Protein AF-A0A8S9Y551-F1 (afdb_monomer_lite)

Radius of gyration: 29.65 Å; chains: 1; bounding box: 72×42×103 Å

pLDDT: mean 72.85, std 28.91, range [24.73, 98.88]

Secondary structure (DSSP, 8-state):
-----EE--TT--S------------S---------EEEESSS-EE-SSEEEESSEEEEEESSEEEEEESSEEEEEEEEEEEEEESSEEEEEEEEEEEEEESSEEEEEEEEEEEEEESSEEEEEEEEEEEEEESSEEEEEESSEEEEEESSEEEEEESSEEEEEESSEEEEEESSEEEEEESSEEEEEESSEEEEEESSEEEEEEESEEEEEESSEEEEEEESSEEEE-------------------------------SS-------SSS------B--

InterPro domains:
  IPR011050 Pectin lyase fold/virulence factor [SSF51126] (48-219)
  IPR012332 Autotransporter, pectate lyase C-like domain superfamily [G3DSA:2.160.20.20] (23-272)

Foldseek 3Di:
DDKDKDFDDPDDDDDDDDDDDDDDDDDDDPPPDQTQTETEDDDEDEHANYHYEEAEEYEYEEAHEYEYEYAYEYEYEYEYEYEYYYAYEYEAEYAEEYEYYYAEEYEYYHEYEYEYEYAYEYEHAYAEYYEYYYAEYYEHEHEEEYEYYYAEYYEYEEEYYYEYEYAYAYEYYYEEEYEYYYAEEYEYYYAYEYEYYYAYEYEYAYEYEYEYEYHFKYHHHYPYDYDYDYDDPPPPDDDDDDDDDDDDDDDDDDPDDDDPDDDDDDDDDDDDDPDDIPGD

Sequence (280 aa):
MVTSLLLVPPGAAAHPPWGKYPYTNSGGVKQQVPLRGVVIGAEVLAVVGAVVAGDGAAVVAGDGAAVVAGDGAAVVAGDGAAVVVGDGAAVVAVDGAAVVEGDGAAVVAGDGAAVVAGDGAAVVAVDGAAVVDGDGAAVVAGEGAAVVAGDGAAVVAGDGAAEVAGDGAAVVAGDGAAVVAGDGAAVVVGDGAAVVAGDGAAVVVGDGAAMVAGEGAAVVALMGLHLCMGPHQLQERGDLPLQGLEPILGGGLKGSSNNPLGSTVSIESGNLLFLPFCYY

Organism: Apolygus lucorum (NCBI:txid248454)

Structure (mmCIF, N/CA/C/O backbone):
data_AF-A0A8S9Y551-F1
#
_entry.id   AF-A0A8S9Y551-F1
#
loop_
_atom_site.group_PDB
_atom_site.id
_atom_site.type_symbol
_atom_site.label_atom_id
_atom_site.label_alt_id
_atom_site.label_comp_id
_atom_site.label_asym_id
_atom_site.label_entity_id
_atom_site.label_seq_id
_atom_site.pdbx_PDB_ins_code
_atom_site.Cartn_x
_atom_site.Cartn_y
_atom_site.Cartn_z
_atom_site.occupancy
_atom_site.B_iso_or_equiv
_atom_site.auth_seq_id
_atom_site.auth_comp_id
_atom_site.auth_asym_id
_atom_site.auth_atom_id
_atom_site.pdbx_PDB_model_num
ATOM 1 N N . MET A 1 1 ? -9.495 12.407 35.804 1.00 36.78 1 MET A N 1
ATOM 2 C CA . MET A 1 1 ? -10.761 12.946 35.258 1.00 36.78 1 MET A CA 1
ATOM 3 C C . MET A 1 1 ? -11.873 11.955 35.590 1.00 36.78 1 MET A C 1
ATOM 5 O O . MET A 1 1 ? -11.558 10.802 35.839 1.00 36.78 1 MET A O 1
ATOM 9 N N . VAL A 1 2 ? -13.123 12.398 35.747 1.00 29.56 2 VAL A N 1
ATOM 10 C CA . VAL A 1 2 ? -14.223 11.548 36.247 1.00 29.56 2 VAL A CA 1
ATOM 11 C C . VAL A 1 2 ? -14.718 10.637 35.124 1.00 29.56 2 VAL A C 1
ATOM 13 O O . VAL A 1 2 ? -15.392 11.106 34.212 1.00 29.56 2 VAL A O 1
ATOM 16 N N . THR A 1 3 ? -14.400 9.345 35.197 1.00 33.50 3 THR A N 1
ATOM 17 C CA . THR A 1 3 ? -14.904 8.321 34.274 1.00 33.50 3 THR A CA 1
ATOM 18 C C . THR A 1 3 ? -16.420 8.205 34.429 1.00 33.50 3 THR A C 1
ATOM 20 O O . THR A 1 3 ? -16.915 7.773 35.471 1.00 33.50 3 THR A O 1
ATOM 23 N N . SER A 1 4 ? -17.174 8.623 33.414 1.00 37.06 4 SER A N 1
ATOM 24 C CA . SER A 1 4 ? -18.629 8.445 33.363 1.00 37.06 4 SER A CA 1
ATOM 25 C C . SER A 1 4 ? -18.948 7.355 32.347 1.00 37.06 4 SER A C 1
ATOM 27 O O . SER A 1 4 ? -18.878 7.588 31.146 1.00 37.06 4 SER A O 1
ATOM 29 N N . LEU A 1 5 ? -19.270 6.154 32.831 1.00 38.16 5 LEU A N 1
ATOM 30 C CA . LEU A 1 5 ? -19.710 5.037 31.995 1.00 38.16 5 LEU A CA 1
ATOM 31 C C . LEU A 1 5 ? -21.211 5.192 31.712 1.00 38.16 5 LEU A C 1
ATOM 33 O O . LEU A 1 5 ? -22.030 5.068 32.626 1.00 38.16 5 LEU A O 1
ATOM 37 N N . LEU A 1 6 ? -21.582 5.476 30.463 1.00 42.19 6 LEU A N 1
ATOM 38 C CA . LEU A 1 6 ? -22.983 5.604 30.055 1.00 42.19 6 LEU A CA 1
ATOM 39 C C . LEU A 1 6 ? -23.472 4.249 29.528 1.00 42.19 6 LEU A C 1
ATOM 41 O O . LEU A 1 6 ? -23.207 3.861 28.393 1.00 42.19 6 LEU A O 1
ATOM 45 N N . LEU A 1 7 ? -24.147 3.496 30.398 1.00 40.06 7 LEU A N 1
ATOM 46 C CA . LEU A 1 7 ? -24.672 2.165 30.098 1.00 40.06 7 LEU A CA 1
ATOM 47 C C . LEU A 1 7 ? -26.072 2.288 29.475 1.00 40.06 7 LEU A C 1
ATOM 49 O O . LEU A 1 7 ? -27.014 2.682 30.163 1.00 40.06 7 LEU A O 1
ATOM 53 N N . VAL A 1 8 ? -26.229 1.945 28.192 1.00 37.44 8 VAL A N 1
ATOM 54 C CA . VAL A 1 8 ? -27.548 1.888 27.534 1.00 37.44 8 VAL A CA 1
ATOM 55 C C . VAL A 1 8 ? -27.956 0.420 27.360 1.00 37.44 8 VAL A C 1
ATOM 57 O O . VAL A 1 8 ? -27.439 -0.255 26.470 1.00 37.44 8 VAL A O 1
ATOM 60 N N . PRO A 1 9 ? -28.858 -0.118 28.199 1.00 30.75 9 PRO A N 1
ATOM 61 C CA . PRO A 1 9 ? -29.308 -1.497 28.061 1.00 30.75 9 PRO A CA 1
ATOM 62 C C . PRO A 1 9 ? -30.194 -1.676 26.811 1.00 30.75 9 PRO A C 1
ATOM 64 O O . PRO A 1 9 ? -31.021 -0.809 26.507 1.00 30.75 9 PRO A O 1
ATOM 67 N N . PRO A 1 10 ? -30.089 -2.812 26.096 1.00 29.55 10 PRO A N 1
ATOM 68 C CA . PRO A 1 10 ? -30.967 -3.119 24.975 1.00 29.55 10 PRO A CA 1
ATOM 69 C C . PRO A 1 10 ? -32.379 -3.442 25.491 1.00 29.55 10 PRO A C 1
ATOM 71 O O . PRO A 1 10 ? -32.587 -4.453 26.156 1.00 29.55 10 PRO A O 1
ATOM 74 N N . GLY A 1 11 ? -33.350 -2.570 25.190 1.00 37.47 11 GLY A N 1
ATOM 75 C CA . GLY A 1 11 ? -34.777 -2.805 25.466 1.00 37.47 11 GLY A CA 1
ATOM 76 C C . GLY A 1 11 ? -35.561 -1.670 26.139 1.00 37.47 11 GLY A C 1
ATOM 77 O O . GLY A 1 11 ? -36.718 -1.883 26.492 1.00 37.47 11 GLY A O 1
ATOM 78 N N . ALA A 1 12 ? -34.997 -0.473 26.328 1.00 37.06 12 ALA A N 1
ATOM 79 C CA . ALA A 1 12 ? -35.693 0.620 27.016 1.00 37.06 12 ALA A CA 1
ATOM 80 C C . ALA A 1 12 ? -36.778 1.295 26.145 1.00 37.06 12 ALA A C 1
ATOM 82 O O . ALA A 1 12 ? -36.578 2.368 25.578 1.00 37.06 12 ALA A O 1
ATOM 83 N N . ALA A 1 13 ? -37.960 0.681 26.076 1.00 34.25 13 ALA A N 1
ATOM 84 C CA . ALA A 1 13 ? -39.193 1.405 25.797 1.00 34.25 13 ALA A CA 1
ATOM 85 C C . ALA A 1 13 ? -39.612 2.186 27.058 1.00 34.25 13 ALA A C 1
ATOM 87 O O . ALA A 1 13 ? -39.876 1.584 28.090 1.00 34.25 13 ALA A O 1
ATOM 88 N N . ALA A 1 14 ? -39.638 3.516 26.922 1.00 34.72 14 ALA A N 1
ATOM 89 C CA . ALA A 1 14 ? -40.374 4.535 27.681 1.00 34.72 14 ALA A CA 1
ATOM 90 C C . ALA A 1 14 ? -40.471 4.459 29.232 1.00 34.72 14 ALA A C 1
ATOM 92 O O . ALA A 1 14 ? -40.995 3.513 29.807 1.00 34.72 14 ALA A O 1
ATOM 93 N N . HIS A 1 15 ? -40.138 5.609 29.847 1.00 28.12 15 HIS A N 1
ATOM 94 C CA . HIS A 1 15 ? -40.580 6.187 31.140 1.00 28.12 15 HIS A CA 1
ATOM 95 C C . HIS A 1 15 ? -39.509 6.335 32.262 1.00 28.12 15 HIS A C 1
ATOM 97 O O . HIS A 1 15 ? -38.901 5.348 32.667 1.00 28.12 15 HIS A O 1
ATOM 103 N N . PRO A 1 16 ? -39.300 7.559 32.816 1.00 41.72 16 PRO A N 1
ATOM 104 C CA . PRO A 1 16 ? -38.551 7.817 34.064 1.00 41.72 16 PRO A CA 1
ATOM 105 C C . PRO A 1 16 ? -39.504 7.675 35.290 1.00 41.72 16 PRO A C 1
ATOM 107 O O . PRO A 1 16 ? -40.716 7.664 35.052 1.00 41.72 16 PRO A O 1
ATOM 110 N N . PRO A 1 17 ? -39.069 7.596 36.582 1.00 44.41 17 PRO A N 1
ATOM 111 C CA . PRO A 1 17 ? -38.089 8.495 37.218 1.00 44.41 17 PRO A CA 1
ATOM 112 C C . PRO A 1 17 ? -37.122 7.899 38.278 1.00 44.41 17 PRO A C 1
ATOM 114 O O . PRO A 1 17 ? -37.377 6.884 38.910 1.00 44.41 17 PRO A O 1
ATOM 117 N N . TRP A 1 18 ? -36.009 8.618 38.479 1.00 40.66 18 TRP A N 1
ATOM 118 C CA . TRP A 1 18 ? -35.159 8.730 39.680 1.00 40.66 18 TRP A CA 1
ATOM 119 C C . TRP A 1 18 ? -35.261 7.627 40.755 1.00 40.66 18 TRP A C 1
ATOM 121 O O . TRP A 1 18 ? -36.133 7.658 41.620 1.00 40.66 18 TRP A O 1
ATOM 131 N N . GLY A 1 19 ? -34.261 6.743 40.801 1.00 27.34 19 GLY A N 1
ATOM 132 C CA . GLY A 1 19 ? -34.046 5.811 41.908 1.00 27.34 19 GLY A CA 1
ATOM 133 C C . GLY A 1 19 ? -32.579 5.396 42.006 1.00 27.34 19 GLY A C 1
ATOM 134 O O . GLY A 1 19 ? -32.004 4.894 41.048 1.00 27.34 19 GLY A O 1
ATOM 135 N N . LYS A 1 20 ? -31.961 5.651 43.162 1.00 33.12 20 LYS A N 1
ATOM 136 C CA . LYS A 1 20 ? -30.598 5.225 43.512 1.00 33.12 20 LYS A CA 1
ATOM 137 C C . LYS A 1 20 ? -30.518 3.692 43.525 1.00 33.12 20 LYS A C 1
ATOM 139 O O . LYS A 1 20 ? -31.351 3.072 44.179 1.00 33.12 20 LYS A O 1
ATOM 144 N N . TYR A 1 21 ? -29.476 3.103 42.938 1.00 30.06 21 TYR A N 1
ATOM 145 C CA . TYR A 1 21 ? -29.120 1.699 43.177 1.00 30.06 21 TYR A CA 1
ATOM 146 C C . TYR A 1 21 ? -27.715 1.609 43.796 1.00 30.06 21 TYR A C 1
ATOM 148 O O . TYR A 1 21 ? -26.772 2.151 43.219 1.00 30.06 21 TYR A O 1
ATOM 156 N N . PRO A 1 22 ? -27.549 0.970 44.970 1.00 32.53 22 PRO A N 1
ATOM 157 C CA . PRO A 1 22 ? -26.242 0.649 45.529 1.00 32.53 22 PRO A CA 1
ATOM 158 C C . PRO A 1 22 ? -25.717 -0.643 44.887 1.00 32.53 22 PRO A C 1
ATOM 160 O O . PRO A 1 22 ? -26.489 -1.572 44.658 1.00 32.53 22 PRO A O 1
ATOM 163 N N . TYR A 1 23 ? -24.411 -0.735 44.632 1.00 32.28 23 TYR A N 1
ATOM 164 C CA . TYR A 1 23 ? -23.777 -1.991 44.225 1.00 32.28 23 TYR A CA 1
ATOM 165 C C . TYR A 1 23 ? -22.902 -2.517 45.366 1.00 32.28 23 TYR A C 1
ATOM 167 O O . TYR A 1 23 ? -21.969 -1.845 45.803 1.00 32.28 23 TYR A O 1
ATOM 175 N N . THR A 1 24 ? -23.205 -3.722 45.850 1.00 29.06 24 THR A N 1
ATOM 176 C CA . THR A 1 24 ? -22.341 -4.512 46.740 1.00 29.06 24 THR A CA 1
ATOM 177 C C . THR A 1 24 ? -21.795 -5.696 45.954 1.00 29.06 24 THR A C 1
ATOM 179 O O . THR A 1 24 ? -22.574 -6.479 45.414 1.00 29.06 24 THR A O 1
ATOM 182 N N . ASN A 1 25 ? -20.471 -5.840 45.895 1.00 30.08 25 ASN A N 1
ATOM 183 C CA . ASN A 1 25 ? -19.811 -6.987 45.280 1.00 30.08 25 ASN A CA 1
ATOM 184 C C . ASN A 1 25 ? -19.534 -8.061 46.342 1.00 30.08 25 ASN A C 1
ATOM 186 O O . ASN A 1 25 ? -18.737 -7.842 47.254 1.00 30.08 25 ASN A O 1
ATOM 190 N N . SER A 1 26 ? -20.168 -9.225 46.210 1.00 31.59 26 SER A N 1
ATOM 191 C CA . SER A 1 26 ? -19.681 -10.464 46.814 1.00 31.59 26 SER A CA 1
ATOM 192 C C . SER A 1 26 ? -20.197 -11.660 46.020 1.00 31.59 26 SER A C 1
ATOM 194 O O . SER A 1 26 ? -21.396 -11.933 46.026 1.00 31.59 26 SER A O 1
ATOM 196 N N . GLY A 1 27 ? -19.290 -12.401 45.391 1.00 28.66 27 GLY A N 1
ATOM 197 C CA . GLY A 1 27 ? -19.581 -13.728 44.848 1.00 28.66 27 GLY A CA 1
ATOM 198 C C . GLY A 1 27 ? -19.223 -13.851 43.376 1.00 28.66 27 GLY A C 1
ATOM 199 O O . GLY A 1 27 ? -19.924 -13.350 42.504 1.00 28.66 27 GLY A O 1
ATOM 200 N N . GLY A 1 28 ? -18.107 -14.530 43.119 1.00 34.91 28 GLY A N 1
ATOM 201 C CA . GLY A 1 28 ? -17.565 -14.749 41.791 1.00 34.91 28 GLY A CA 1
ATOM 202 C C . GLY A 1 28 ? -18.510 -15.513 40.872 1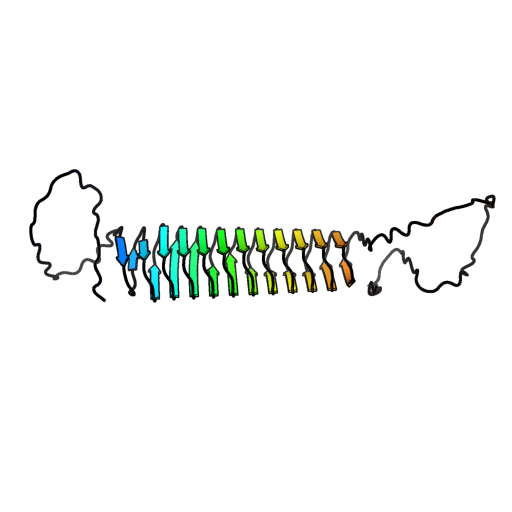.00 34.91 28 GLY A C 1
ATOM 203 O O . GLY A 1 28 ? -18.780 -16.687 41.085 1.00 34.91 28 GLY A O 1
ATOM 204 N N . VAL A 1 29 ? -18.908 -14.848 39.795 1.00 25.22 29 VAL A N 1
ATOM 205 C CA . VAL A 1 29 ? -19.156 -15.439 38.482 1.00 25.22 29 VAL A CA 1
ATOM 206 C C . VAL A 1 29 ? -18.613 -14.408 37.497 1.00 25.22 29 VAL A C 1
ATOM 208 O O . VAL A 1 29 ? -19.101 -13.280 37.463 1.00 25.22 29 VAL A O 1
ATOM 211 N N . LYS A 1 30 ? -17.564 -14.744 36.733 1.00 28.67 30 LYS A N 1
ATOM 212 C CA . LYS A 1 30 ? -17.134 -13.916 35.597 1.00 28.67 30 LYS A CA 1
ATOM 213 C C . LYS A 1 30 ? -18.189 -14.077 34.504 1.00 28.67 30 LYS A C 1
ATOM 215 O O . LYS A 1 30 ? -18.049 -14.910 33.617 1.00 28.67 30 LYS A O 1
ATOM 220 N N . GLN A 1 31 ? -19.302 -13.366 34.644 1.00 29.89 31 GLN A N 1
ATOM 221 C CA . GLN A 1 31 ? -20.332 -13.309 33.624 1.00 29.89 31 GLN A CA 1
ATOM 222 C C . GLN A 1 31 ? -19.830 -12.346 32.546 1.00 29.89 31 GLN A C 1
ATOM 224 O O . GLN A 1 31 ? -19.675 -11.151 32.790 1.00 29.89 31 GLN A O 1
ATOM 229 N N . GLN A 1 32 ? -19.499 -12.893 31.381 1.00 34.59 32 GLN A N 1
ATOM 230 C CA . GLN A 1 32 ? -19.123 -12.133 30.196 1.00 34.59 32 GLN A CA 1
ATOM 231 C C . GLN A 1 32 ? -20.411 -11.526 29.628 1.00 34.59 32 GLN A C 1
ATOM 233 O O . GLN A 1 32 ? -21.142 -12.161 28.874 1.00 34.59 32 GLN A O 1
ATOM 238 N N . VAL A 1 33 ? -20.766 -10.337 30.112 1.00 35.56 33 VAL A N 1
ATOM 239 C CA . VAL A 1 33 ? -21.897 -9.567 29.588 1.00 35.56 33 VAL A CA 1
ATOM 240 C C . VAL A 1 33 ? -21.378 -8.782 28.380 1.00 35.56 33 VAL A C 1
ATOM 242 O O . VAL A 1 33 ? -20.388 -8.067 28.540 1.00 35.56 33 VAL A O 1
ATOM 245 N N . PRO A 1 34 ? -21.998 -8.873 27.189 1.00 40.00 34 PRO A N 1
ATOM 246 C CA . PRO A 1 34 ? -21.660 -7.997 26.073 1.00 40.00 34 PRO A CA 1
ATOM 247 C C . PRO A 1 34 ? -22.133 -6.583 26.427 1.00 40.00 34 PRO A C 1
ATOM 249 O O . PRO A 1 34 ? -23.295 -6.224 26.233 1.00 40.00 34 PRO A O 1
ATOM 252 N N . LEU A 1 35 ? -21.263 -5.792 27.048 1.00 46.53 35 LEU A N 1
ATOM 253 C CA . LEU A 1 35 ? -21.542 -4.388 27.319 1.00 46.53 35 LEU A CA 1
ATOM 254 C C . LEU A 1 35 ? -21.383 -3.656 25.989 1.00 46.53 35 LEU A C 1
ATOM 256 O O . LEU A 1 35 ? -20.283 -3.641 25.482 1.00 46.53 35 LEU A O 1
ATOM 260 N N . ARG A 1 36 ? -22.433 -3.054 25.424 1.00 53.50 36 ARG A N 1
ATOM 261 C CA . ARG A 1 36 ? -22.272 -1.978 24.430 1.00 53.50 36 ARG A CA 1
ATOM 262 C C . ARG A 1 36 ? -22.099 -0.679 25.212 1.00 53.50 36 ARG A C 1
ATOM 264 O O . ARG A 1 36 ? -22.980 -0.344 26.006 1.00 53.50 36 ARG A O 1
ATOM 271 N N . GLY A 1 37 ? -20.979 0.019 25.051 1.00 56.38 37 GLY A N 1
ATOM 272 C CA . GLY A 1 37 ? -20.653 1.179 25.883 1.00 56.38 37 GLY A CA 1
ATOM 273 C C . GLY A 1 37 ? -19.828 2.232 25.155 1.00 56.38 37 GLY A C 1
ATOM 274 O O . GLY A 1 37 ? -18.976 1.899 24.335 1.00 56.38 37 GLY A O 1
ATOM 275 N N . VAL A 1 38 ? -20.092 3.499 25.487 1.00 55.00 38 VAL A N 1
ATOM 276 C CA . VAL A 1 38 ? -19.249 4.648 25.128 1.00 55.00 38 VAL A CA 1
ATOM 277 C C . VAL A 1 38 ? -18.387 4.990 26.345 1.00 55.00 38 VAL A C 1
ATOM 279 O O . VAL A 1 38 ? -18.934 5.174 27.438 1.00 55.00 38 VAL A O 1
ATOM 282 N N . VAL A 1 39 ? -17.066 5.066 26.180 1.00 62.44 39 VAL A N 1
ATOM 283 C CA . VAL A 1 39 ? -16.122 5.460 27.244 1.00 62.44 39 VAL A CA 1
ATOM 284 C C . VAL A 1 39 ? -15.463 6.789 26.896 1.00 62.44 39 VAL A C 1
ATOM 286 O O . VAL A 1 39 ? -15.021 6.994 25.770 1.00 62.44 39 VAL A O 1
ATOM 289 N N . ILE A 1 40 ? -15.416 7.693 27.879 1.00 53.28 40 ILE A N 1
ATOM 290 C CA . ILE A 1 40 ? -14.785 9.012 27.768 1.00 53.28 40 ILE A CA 1
ATOM 291 C C . ILE A 1 40 ? -13.626 9.083 28.768 1.00 53.28 40 ILE A C 1
ATOM 293 O O . ILE A 1 40 ? -13.856 9.015 29.982 1.00 53.28 40 ILE A O 1
ATOM 297 N N . GLY A 1 41 ? -12.403 9.245 28.254 1.00 51.50 41 GLY A N 1
ATOM 298 C CA . GLY A 1 41 ? -11.160 9.375 29.024 1.00 51.50 41 GLY A CA 1
ATOM 299 C C . GLY A 1 41 ? -10.216 8.166 28.947 1.00 51.50 41 GLY A C 1
ATOM 300 O O . GLY A 1 41 ? -10.612 7.065 28.575 1.00 51.50 41 GLY A O 1
ATOM 301 N N . ALA A 1 42 ? -8.953 8.398 29.321 1.00 47.22 42 ALA A N 1
ATOM 302 C CA . ALA A 1 42 ? -7.881 7.409 29.288 1.00 47.22 42 ALA A CA 1
ATOM 303 C C . ALA A 1 42 ? -8.083 6.322 30.355 1.00 47.22 42 ALA A C 1
ATOM 305 O O . ALA A 1 42 ? -7.706 6.537 31.503 1.00 47.22 42 ALA A O 1
ATOM 306 N N . GLU A 1 43 ? -8.716 5.199 30.002 1.00 52.66 43 GLU A N 1
ATOM 307 C CA . GLU A 1 43 ? -8.405 3.859 30.525 1.00 52.66 43 GLU A CA 1
ATOM 308 C C . GLU A 1 43 ? -9.229 2.748 29.832 1.00 52.66 43 GLU A C 1
ATOM 310 O O . GLU A 1 43 ? -10.381 2.925 29.442 1.00 52.66 43 GLU A O 1
ATOM 315 N N . VAL A 1 44 ? -8.559 1.600 29.681 1.00 51.09 44 VAL A N 1
ATOM 316 C CA . VAL A 1 44 ? -8.844 0.379 28.898 1.00 51.09 44 VAL A CA 1
ATOM 317 C C . VAL A 1 44 ? -10.293 -0.137 28.962 1.00 51.09 44 VAL A C 1
ATOM 319 O O . VAL A 1 44 ? -10.838 -0.332 30.050 1.00 51.09 44 VAL A O 1
ATOM 322 N N . LEU A 1 45 ? -10.875 -0.488 27.804 1.00 57.31 45 LEU A N 1
ATOM 323 C CA . LEU A 1 45 ? -12.210 -1.091 27.700 1.00 57.31 45 LEU A CA 1
ATOM 324 C C . LEU A 1 45 ? -12.220 -2.324 26.775 1.00 57.31 45 LEU A C 1
ATOM 326 O O . LEU A 1 45 ? -12.000 -2.212 25.574 1.00 57.31 45 LEU A O 1
ATOM 330 N N . ALA A 1 46 ? -12.548 -3.498 27.324 1.00 48.19 46 ALA A N 1
ATOM 331 C CA . ALA A 1 46 ? -12.848 -4.696 26.535 1.00 48.19 46 ALA A CA 1
ATOM 332 C C . ALA A 1 46 ? -14.363 -4.810 26.323 1.00 48.19 46 ALA A C 1
ATOM 334 O O . ALA A 1 46 ? -15.095 -5.113 27.271 1.00 48.19 46 ALA A O 1
ATOM 335 N N . VAL A 1 47 ? -14.845 -4.515 25.114 1.00 56.72 47 VAL A N 1
ATOM 336 C CA . VAL A 1 47 ? -16.277 -4.420 24.807 1.00 56.72 47 VAL A CA 1
ATOM 337 C C . VAL A 1 47 ? -16.556 -4.876 23.376 1.00 56.72 47 VAL A C 1
ATOM 339 O O . VAL A 1 47 ? -15.951 -4.385 22.432 1.00 56.72 47 VAL A O 1
ATOM 342 N N . VAL A 1 48 ? -17.550 -5.757 23.225 1.00 57.44 48 VAL A N 1
ATOM 343 C CA . VAL A 1 48 ? -18.177 -6.062 21.931 1.00 57.44 48 VAL A CA 1
ATOM 344 C C . VAL A 1 48 ? -18.953 -4.828 21.462 1.00 57.44 48 VAL A C 1
ATOM 346 O O . VAL A 1 48 ? -20.024 -4.534 22.002 1.00 57.44 48 VAL A O 1
ATOM 349 N N . GLY A 1 49 ? -18.449 -4.102 20.462 1.00 65.81 49 GLY A N 1
ATOM 350 C CA . GLY A 1 49 ? -19.072 -2.848 20.017 1.00 65.81 49 GLY A CA 1
ATOM 351 C C . GLY A 1 49 ? -18.651 -1.645 20.865 1.00 65.81 49 GLY A C 1
ATOM 352 O O . GLY A 1 49 ? -19.486 -1.099 21.593 1.00 65.81 49 GLY A O 1
ATOM 353 N N . ALA A 1 50 ? -17.372 -1.265 20.808 1.00 77.94 50 ALA A N 1
ATOM 354 C CA . ALA A 1 50 ? -16.782 -0.214 21.642 1.00 77.94 50 ALA A CA 1
ATOM 355 C C . ALA A 1 50 ? -16.685 1.124 20.904 1.00 77.94 50 ALA A C 1
ATOM 357 O O . ALA A 1 50 ? -16.274 1.168 19.749 1.00 77.94 50 ALA A O 1
ATOM 358 N N . VAL A 1 51 ? -17.016 2.218 21.593 1.00 84.31 51 VAL A N 1
ATOM 359 C CA . VAL A 1 51 ? -16.714 3.580 21.133 1.00 84.31 51 VAL A CA 1
ATOM 360 C C . VAL A 1 51 ? -15.969 4.307 22.249 1.00 84.31 51 VAL A C 1
ATOM 362 O O . VAL A 1 51 ? -16.514 4.493 23.339 1.00 84.31 51 VAL A O 1
ATOM 365 N N . VAL A 1 52 ? -14.728 4.705 21.998 1.00 84.31 52 VAL A N 1
ATOM 366 C CA . VAL A 1 52 ? -13.898 5.492 22.917 1.00 84.31 52 VAL A CA 1
ATOM 367 C C . VAL A 1 52 ? -13.703 6.877 22.316 1.00 84.31 52 VAL A C 1
ATOM 369 O O . VAL A 1 52 ? -13.358 6.986 21.145 1.00 84.31 52 VAL A O 1
ATOM 372 N N . ALA A 1 53 ? -13.946 7.924 23.103 1.00 84.56 53 ALA A N 1
ATOM 373 C CA . ALA A 1 53 ? -13.769 9.302 22.660 1.00 84.56 53 ALA A CA 1
ATOM 374 C C . ALA A 1 53 ? -12.982 10.139 23.678 1.00 84.56 53 ALA A C 1
ATOM 376 O O . ALA A 1 53 ? -13.262 10.093 24.882 1.00 84.56 53 ALA A O 1
ATOM 377 N N . GLY A 1 54 ? -12.063 10.958 23.175 1.00 78.44 54 GLY A N 1
ATOM 378 C CA . GLY A 1 54 ? -11.287 11.937 23.930 1.00 78.44 54 GLY A CA 1
ATOM 379 C C . GLY A 1 54 ? -9.783 11.691 23.877 1.00 78.44 54 GLY A C 1
ATOM 380 O O . GLY A 1 54 ? -9.329 10.588 23.590 1.00 78.44 54 GLY A O 1
ATOM 381 N N . ASP A 1 55 ? -9.036 12.742 24.198 1.00 84.25 55 ASP A N 1
ATOM 382 C CA . ASP A 1 55 ? -7.582 12.750 24.065 1.00 84.25 55 ASP A CA 1
ATOM 383 C C . ASP A 1 55 ? -6.893 11.858 25.111 1.00 84.25 55 ASP A C 1
ATOM 385 O O . ASP A 1 55 ? -7.348 11.706 26.255 1.00 84.25 55 ASP A O 1
ATOM 389 N N . GLY A 1 56 ? -5.732 11.322 24.740 1.00 85.38 56 GLY A N 1
ATOM 390 C CA . GLY A 1 56 ? -4.863 10.521 25.589 1.00 85.38 56 GLY A CA 1
ATOM 391 C C . GLY A 1 56 ? -4.665 9.101 25.069 1.00 85.38 56 GLY A C 1
ATOM 392 O O . GLY A 1 56 ? -4.562 8.865 23.872 1.00 85.38 56 GLY A O 1
ATOM 393 N N . ALA A 1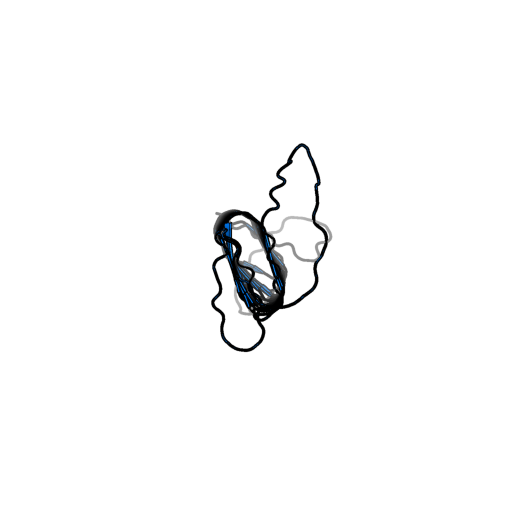 57 ? -4.522 8.149 25.990 1.00 87.25 57 ALA A N 1
ATOM 394 C CA . ALA A 1 57 ? -4.290 6.751 25.646 1.00 87.25 57 ALA A CA 1
ATOM 395 C C . ALA A 1 57 ? -5.594 5.943 25.709 1.00 87.25 57 ALA A C 1
ATOM 397 O O . ALA A 1 57 ? -6.264 5.932 26.745 1.00 87.25 57 ALA A O 1
ATOM 398 N N . ALA A 1 58 ? -5.907 5.214 24.643 1.00 87.38 58 ALA A N 1
ATOM 399 C CA . ALA A 1 58 ? -7.051 4.321 24.535 1.00 87.38 58 ALA A CA 1
ATOM 400 C C . ALA A 1 58 ? -6.599 2.902 24.167 1.00 87.38 58 ALA A C 1
ATOM 402 O O . ALA A 1 58 ? -5.736 2.703 23.315 1.00 87.38 58 ALA A O 1
ATOM 403 N N . VAL A 1 59 ? -7.206 1.899 24.805 1.00 89.12 59 VAL A N 1
ATOM 404 C CA . VAL A 1 59 ? -6.998 0.485 24.472 1.00 89.12 59 VAL A CA 1
ATOM 405 C C . VAL A 1 59 ? -8.357 -0.196 24.396 1.00 89.12 59 VAL A C 1
ATOM 407 O O . VAL A 1 59 ? -9.099 -0.207 25.385 1.00 89.12 59 VAL A O 1
ATOM 410 N N . VAL A 1 60 ? -8.660 -0.768 23.235 1.00 87.69 60 VAL A N 1
ATOM 411 C CA . VAL A 1 60 ? -9.878 -1.524 22.953 1.00 87.69 60 VAL A CA 1
ATOM 412 C C . VAL A 1 60 ? -9.497 -2.947 22.573 1.00 87.69 60 VAL A C 1
ATOM 414 O O . VAL A 1 60 ? -8.643 -3.159 21.718 1.00 87.69 60 VAL A O 1
ATOM 417 N N . ALA A 1 61 ? -10.129 -3.928 23.214 1.00 87.12 61 ALA A N 1
ATOM 418 C CA . ALA A 1 61 ? -9.913 -5.335 22.896 1.00 87.12 61 ALA A CA 1
ATOM 419 C C . ALA A 1 61 ? -11.230 -6.119 22.844 1.00 87.12 61 ALA A C 1
ATOM 421 O O . ALA A 1 61 ? -12.066 -5.989 23.744 1.00 87.12 61 ALA A O 1
ATOM 422 N N . GLY A 1 62 ? -11.378 -6.978 21.841 1.00 82.38 62 GLY A N 1
ATOM 423 C CA . GLY A 1 62 ? -12.495 -7.910 21.699 1.00 82.38 62 GLY A CA 1
ATOM 424 C C . GLY A 1 62 ? -13.187 -7.836 20.343 1.00 82.38 62 GLY A C 1
ATOM 425 O O . GLY A 1 62 ? -12.888 -6.975 19.523 1.00 82.38 62 GLY A O 1
ATOM 426 N N . ASP A 1 63 ? -14.126 -8.756 20.144 1.00 87.12 63 ASP A N 1
ATOM 427 C CA . ASP A 1 63 ? -14.738 -8.983 18.837 1.00 87.12 63 ASP A CA 1
ATOM 428 C C . ASP A 1 63 ? -15.858 -7.977 18.535 1.00 87.12 63 ASP A C 1
ATOM 430 O O . ASP A 1 63 ? -16.611 -7.544 19.416 1.00 87.12 63 ASP A O 1
ATOM 434 N N . GLY A 1 64 ? -16.043 -7.670 17.257 1.00 87.81 64 GLY A N 1
ATOM 435 C CA . GLY A 1 64 ? -17.065 -6.778 16.733 1.00 87.81 64 GLY A CA 1
ATOM 436 C C . GLY A 1 64 ? -16.486 -5.477 16.184 1.00 87.81 64 GLY A C 1
ATOM 437 O O . GLY A 1 64 ? -15.378 -5.428 15.667 1.00 87.81 64 GLY A O 1
ATOM 438 N N . ALA A 1 65 ? -17.292 -4.417 16.229 1.00 89.81 65 ALA A N 1
ATOM 439 C CA . ALA A 1 65 ? -16.870 -3.098 15.770 1.00 89.81 65 ALA A CA 1
ATOM 440 C C . ALA A 1 65 ? -16.244 -2.291 16.919 1.00 89.81 65 ALA A C 1
ATOM 442 O O . ALA A 1 65 ? -16.804 -2.241 18.017 1.00 89.81 65 ALA A O 1
ATOM 443 N N . ALA A 1 66 ? -15.136 -1.610 16.657 1.00 90.94 66 ALA A N 1
ATOM 444 C CA . ALA A 1 66 ? -14.455 -0.711 17.575 1.00 90.94 66 ALA A CA 1
ATOM 445 C C . ALA A 1 66 ? -14.218 0.648 16.907 1.00 90.94 66 ALA A C 1
ATOM 447 O O . ALA A 1 66 ? -13.799 0.716 15.755 1.00 90.94 66 ALA A O 1
ATOM 448 N N . VAL A 1 67 ? -14.476 1.731 17.640 1.00 93.12 67 VAL A N 1
ATOM 449 C CA . VAL A 1 67 ? -14.174 3.104 17.221 1.00 93.12 67 VAL A CA 1
ATOM 450 C C . VAL A 1 67 ? -13.405 3.802 18.337 1.00 93.12 67 VAL A C 1
ATOM 452 O O . VAL A 1 67 ? -13.869 3.826 19.477 1.00 93.12 67 VAL A O 1
ATOM 455 N N . VAL A 1 68 ? -12.253 4.384 18.022 1.00 92.00 68 VAL A N 1
ATOM 456 C CA . VAL A 1 68 ? -11.469 5.244 18.916 1.00 92.00 68 VAL A CA 1
ATOM 457 C C . VAL A 1 68 ? -11.319 6.603 18.243 1.00 92.00 68 VAL A C 1
ATOM 459 O O . VAL A 1 68 ? -10.876 6.664 17.105 1.00 92.00 68 VAL A O 1
ATOM 462 N N . ALA A 1 69 ? -11.713 7.678 18.922 1.00 92.50 69 ALA A N 1
ATOM 463 C CA . ALA A 1 69 ? -11.636 9.036 18.393 1.00 92.50 69 ALA A CA 1
ATOM 464 C C . ALA A 1 69 ? -10.983 9.996 19.399 1.00 92.50 69 ALA A C 1
ATOM 466 O O . ALA A 1 69 ? -11.459 10.110 20.531 1.00 92.50 69 ALA A O 1
ATOM 467 N N . GLY A 1 70 ? -9.954 10.725 18.985 1.00 88.50 70 GLY A N 1
ATOM 468 C CA . GLY A 1 70 ? -9.244 11.713 19.800 1.00 88.50 70 GLY A CA 1
ATOM 469 C C . GLY A 1 70 ? -7.731 11.607 19.653 1.00 88.50 70 GLY A C 1
ATOM 470 O O . GLY A 1 70 ? -7.215 10.567 19.246 1.00 88.50 70 GLY A O 1
ATOM 471 N N . ASP A 1 71 ? -7.034 12.680 20.015 1.00 93.12 71 ASP A N 1
ATOM 472 C CA . ASP A 1 71 ? -5.587 12.758 19.826 1.00 93.12 71 ASP A CA 1
ATOM 473 C C . ASP A 1 71 ? -4.852 11.931 20.886 1.00 93.12 71 ASP A C 1
ATOM 475 O O . ASP A 1 71 ? -5.191 11.957 22.074 1.00 93.12 71 ASP A O 1
ATOM 479 N N . GLY A 1 72 ? -3.790 11.234 20.494 1.00 92.06 72 GLY A N 1
ATOM 480 C CA . GLY A 1 72 ? -2.921 10.493 21.398 1.00 92.06 72 GLY A C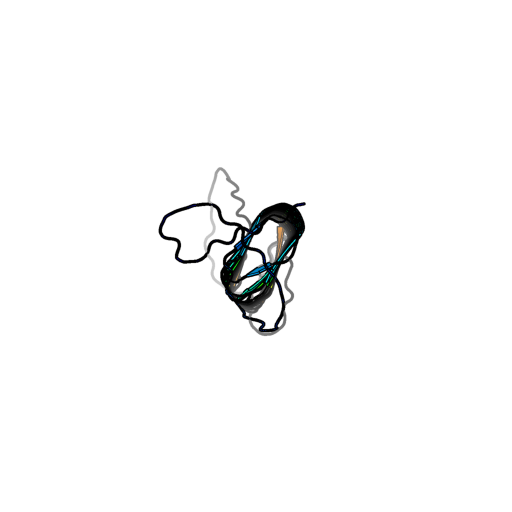A 1
ATOM 481 C C . GLY A 1 72 ? -2.593 9.088 20.911 1.00 92.06 72 GLY A C 1
ATOM 482 O O . GLY A 1 72 ? -2.220 8.884 19.764 1.00 92.06 72 GLY A O 1
ATOM 483 N N . ALA A 1 73 ? -2.615 8.117 21.823 1.00 94.00 73 ALA A N 1
ATOM 484 C CA . ALA A 1 73 ? -2.206 6.747 21.529 1.00 94.00 73 ALA A CA 1
ATOM 485 C C . ALA A 1 73 ? -3.415 5.809 21.545 1.00 94.00 73 ALA A C 1
ATOM 487 O O . ALA A 1 73 ? -4.109 5.721 22.556 1.00 94.00 73 ALA A O 1
ATOM 488 N N . ALA A 1 74 ? -3.630 5.051 20.477 1.00 94.38 74 ALA A N 1
ATOM 489 C CA . ALA A 1 74 ? -4.717 4.088 20.365 1.00 94.38 74 ALA A CA 1
ATOM 490 C C . ALA A 1 74 ? -4.182 2.680 20.085 1.00 94.38 74 ALA A C 1
ATOM 492 O O . ALA A 1 74 ? -3.322 2.482 19.230 1.00 94.38 74 ALA A O 1
ATOM 493 N N . VAL A 1 75 ? -4.726 1.687 20.787 1.00 95.44 75 VAL A N 1
ATOM 494 C CA . VAL A 1 75 ? -4.505 0.266 20.492 1.00 95.44 75 VAL A CA 1
ATOM 495 C C . VAL A 1 75 ? -5.856 -0.422 20.351 1.00 95.44 75 VAL A C 1
ATOM 497 O O . VAL A 1 75 ? -6.661 -0.378 21.282 1.00 95.44 75 VAL A O 1
ATOM 500 N N . VAL A 1 76 ? -6.105 -1.072 19.217 1.00 94.56 76 VAL A N 1
ATOM 501 C CA . VAL A 1 76 ? -7.330 -1.841 18.956 1.00 94.56 76 VAL A CA 1
ATOM 502 C C . VAL A 1 76 ? -6.954 -3.257 18.536 1.00 94.56 76 VAL A C 1
ATOM 504 O O . VAL A 1 76 ? -6.137 -3.427 17.636 1.00 94.56 76 VAL A O 1
ATOM 507 N N . ALA A 1 77 ? -7.530 -4.272 19.182 1.00 94.50 77 ALA A N 1
ATOM 508 C CA . ALA A 1 77 ? -7.275 -5.668 18.831 1.00 94.50 77 ALA A CA 1
ATOM 509 C C . ALA A 1 77 ? -8.517 -6.566 18.950 1.00 94.50 77 ALA A C 1
ATOM 511 O O . ALA A 1 77 ? -9.255 -6.465 19.932 1.00 94.50 77 ALA A O 1
ATOM 512 N N . GLY A 1 78 ? -8.709 -7.488 18.008 1.00 90.94 78 GLY A N 1
ATOM 513 C CA . GLY A 1 78 ? -9.803 -8.470 18.018 1.00 90.94 78 GLY A CA 1
ATOM 514 C C . GLY A 1 78 ? -10.380 -8.738 16.631 1.00 90.94 78 GLY A C 1
ATOM 515 O O . GLY A 1 78 ? -9.891 -8.207 15.642 1.00 90.94 78 GLY A O 1
ATOM 516 N N . ASP A 1 79 ? -11.443 -9.533 16.557 1.00 92.50 79 ASP A N 1
ATOM 517 C CA . ASP A 1 79 ? -12.066 -9.869 15.273 1.00 92.50 79 ASP A CA 1
ATOM 518 C C . ASP A 1 79 ? -13.085 -8.796 14.870 1.00 92.50 79 ASP A C 1
ATOM 520 O O . ASP A 1 79 ? -13.899 -8.373 15.692 1.00 92.50 79 ASP A O 1
ATOM 524 N N . GLY A 1 80 ? -13.129 -8.397 13.598 1.00 93.12 80 GLY A N 1
ATOM 525 C CA . GLY A 1 80 ? -14.141 -7.475 13.079 1.00 93.12 80 GLY A CA 1
ATOM 526 C C . GLY A 1 80 ? -13.583 -6.156 12.553 1.00 93.12 80 GLY A C 1
ATOM 527 O O . GLY A 1 80 ? -12.621 -6.136 11.795 1.00 93.12 80 GLY A O 1
ATOM 528 N N . ALA A 1 81 ? -14.266 -5.048 12.849 1.00 95.94 81 ALA A N 1
ATOM 529 C CA . ALA A 1 81 ? -13.966 -3.753 12.239 1.00 95.94 81 ALA A CA 1
ATOM 530 C C . ALA A 1 81 ? -13.398 -2.773 13.267 1.00 95.94 81 ALA A C 1
ATOM 532 O O . ALA A 1 81 ? -13.991 -2.591 14.327 1.00 95.94 81 ALA A O 1
ATOM 533 N N . ALA A 1 82 ? -12.309 -2.088 12.939 1.00 96.88 82 ALA A N 1
ATOM 534 C CA . ALA A 1 82 ? -11.690 -1.072 13.776 1.00 96.88 82 ALA A CA 1
ATOM 535 C C . ALA A 1 82 ? -11.563 0.252 13.022 1.00 96.88 82 ALA A C 1
ATOM 537 O O . ALA A 1 82 ? -11.123 0.285 11.877 1.00 96.88 82 ALA A O 1
ATOM 538 N N . VAL A 1 83 ? -11.929 1.345 13.686 1.00 98.19 83 VAL A N 1
ATOM 539 C CA . VAL A 1 83 ? -11.731 2.712 13.200 1.00 98.19 83 VAL A CA 1
ATOM 540 C C . VAL A 1 83 ? -11.007 3.508 14.281 1.00 98.19 83 VAL A C 1
ATOM 542 O O . VAL A 1 83 ? -11.488 3.587 15.412 1.00 98.19 83 VAL A O 1
ATOM 545 N N . VAL A 1 84 ? -9.864 4.096 13.949 1.00 97.81 84 VAL A N 1
ATOM 546 C CA . VAL A 1 84 ? -9.106 5.005 14.814 1.00 97.81 84 VAL A CA 1
ATOM 547 C C . VAL A 1 84 ? -9.008 6.352 14.109 1.00 97.81 84 VAL A C 1
ATOM 549 O O . VAL A 1 84 ? -8.567 6.399 12.969 1.00 97.81 84 VAL A O 1
ATOM 552 N N . VAL A 1 85 ? -9.437 7.428 14.768 1.00 98.06 85 VAL A N 1
ATOM 553 C CA . VAL A 1 85 ? -9.407 8.791 14.220 1.00 98.06 85 VAL A CA 1
ATOM 554 C C . VAL A 1 85 ? -8.756 9.744 15.216 1.00 98.06 85 VAL A C 1
ATOM 556 O O . VAL A 1 85 ? -9.217 9.836 16.356 1.00 98.06 85 VAL A O 1
ATOM 559 N N . GLY A 1 86 ? -7.750 10.494 14.784 1.00 96.38 86 GLY A N 1
ATOM 560 C CA . GLY A 1 86 ? -7.070 11.513 15.585 1.00 96.38 86 GLY A CA 1
ATOM 561 C C . GLY A 1 86 ? -5.557 11.457 15.427 1.00 96.38 86 GLY A C 1
ATOM 562 O O . GLY A 1 86 ? -5.006 10.438 15.009 1.00 96.38 86 GLY A O 1
ATOM 563 N N . ASP A 1 87 ? -4.891 12.549 15.789 1.00 98.00 87 ASP A N 1
ATOM 564 C CA . ASP A 1 87 ? -3.445 12.654 15.612 1.00 98.00 87 ASP A CA 1
ATOM 565 C C . ASP A 1 87 ? -2.707 11.849 16.688 1.00 98.00 87 ASP A C 1
ATOM 567 O O . ASP A 1 87 ? -3.068 11.861 17.870 1.00 98.00 87 ASP A O 1
ATOM 571 N N . GLY A 1 88 ? -1.616 11.185 16.313 1.00 97.19 88 GLY A N 1
ATOM 572 C CA . GLY A 1 88 ? -0.728 10.488 17.235 1.00 97.19 88 GLY A CA 1
ATOM 573 C C . GLY A 1 88 ? -0.330 9.091 16.773 1.00 97.19 88 GLY A C 1
ATOM 574 O O . GLY A 1 88 ? 0.131 8.901 15.655 1.00 97.19 88 GLY A O 1
ATOM 575 N N . ALA A 1 89 ? -0.379 8.117 17.681 1.00 98.19 89 ALA A N 1
ATOM 576 C CA . ALA A 1 89 ? 0.102 6.763 17.423 1.00 98.19 89 ALA A CA 1
ATOM 577 C C . ALA A 1 89 ? -1.046 5.751 17.472 1.00 98.19 89 ALA A C 1
ATOM 579 O O . ALA A 1 89 ? -1.707 5.622 18.501 1.00 98.19 89 ALA A O 1
ATOM 580 N N . ALA A 1 90 ? -1.235 4.973 16.411 1.00 98.31 90 ALA A N 1
ATOM 581 C CA . ALA A 1 90 ? -2.264 3.944 16.324 1.00 98.31 90 ALA A CA 1
ATOM 582 C C . ALA A 1 90 ? -1.653 2.561 16.066 1.00 98.31 90 ALA A C 1
ATOM 584 O O . ALA A 1 90 ? -0.798 2.393 15.199 1.00 98.31 90 ALA A O 1
ATOM 585 N N . VAL A 1 91 ? -2.122 1.554 16.801 1.00 98.62 91 VAL A N 1
ATOM 586 C CA . VAL A 1 91 ? -1.834 0.138 16.543 1.00 98.62 91 VAL A CA 1
ATOM 587 C C . VAL A 1 91 ? -3.154 -0.615 16.435 1.00 98.62 91 VAL A C 1
ATOM 589 O O . VAL A 1 91 ? -3.906 -0.689 17.406 1.00 98.62 91 VAL A O 1
ATOM 592 N N . VAL A 1 92 ? -3.436 -1.187 15.269 1.00 98.44 92 VAL A N 1
ATOM 593 C CA . VAL A 1 92 ? -4.668 -1.928 14.987 1.00 98.44 92 VAL A CA 1
ATOM 594 C C . VAL A 1 92 ? -4.310 -3.342 14.542 1.00 98.44 92 VAL A C 1
ATOM 596 O O . VAL A 1 92 ? -3.643 -3.525 13.533 1.00 98.44 92 VAL A O 1
ATOM 599 N N . ALA A 1 93 ? -4.736 -4.343 15.307 1.00 98.19 93 ALA A N 1
ATOM 600 C CA . ALA A 1 93 ? -4.501 -5.755 15.017 1.00 98.19 93 ALA A CA 1
ATOM 601 C C . ALA A 1 93 ? -5.842 -6.494 14.932 1.00 98.19 93 ALA A C 1
ATOM 603 O O . ALA A 1 93 ? -6.386 -6.888 15.968 1.00 98.19 93 ALA A O 1
ATOM 604 N N . VAL A 1 94 ? -6.404 -6.624 13.730 1.00 96.50 94 VAL A N 1
ATOM 605 C CA . VAL A 1 94 ? -7.760 -7.160 13.544 1.00 96.50 94 VAL A CA 1
ATOM 606 C C . VAL A 1 94 ? -7.871 -8.113 12.366 1.00 96.50 94 VAL A C 1
ATOM 608 O O . VAL A 1 94 ? -7.317 -7.848 11.306 1.00 96.50 94 VAL A O 1
ATOM 611 N N . ASP A 1 95 ? -8.675 -9.161 12.540 1.00 96.69 95 ASP A N 1
ATOM 612 C CA . ASP A 1 95 ? -9.146 -10.002 11.439 1.00 96.69 95 ASP A CA 1
ATOM 613 C C . ASP A 1 95 ? -10.462 -9.408 10.915 1.00 96.69 95 ASP A C 1
ATOM 615 O O . ASP A 1 95 ? -11.551 -9.636 11.458 1.00 96.69 95 ASP A O 1
ATOM 619 N N . GLY A 1 96 ? -10.359 -8.569 9.885 1.00 96.25 96 GLY A N 1
ATOM 620 C CA . GLY A 1 96 ? -11.479 -7.866 9.276 1.00 96.25 96 GLY A CA 1
ATOM 621 C C . GLY A 1 96 ? -11.074 -6.558 8.598 1.00 96.25 96 GLY A C 1
ATOM 622 O O . GLY A 1 96 ? -10.303 -6.559 7.646 1.00 96.25 96 GLY A O 1
ATOM 623 N N . ALA A 1 97 ? -11.680 -5.441 9.002 1.00 98.06 97 ALA A N 1
ATOM 624 C CA . ALA A 1 97 ? -11.465 -4.145 8.354 1.00 98.06 97 ALA A CA 1
ATOM 625 C C . ALA A 1 97 ? -10.882 -3.127 9.336 1.00 98.06 97 ALA A C 1
ATOM 627 O O . ALA A 1 97 ? -11.471 -2.881 10.386 1.00 98.06 97 ALA A O 1
ATOM 628 N N . ALA A 1 98 ? -9.773 -2.491 8.980 1.00 98.50 98 ALA A N 1
ATOM 629 C CA . ALA A 1 98 ? -9.120 -1.456 9.768 1.00 98.50 98 ALA A CA 1
ATOM 630 C C . ALA A 1 98 ? -9.083 -0.130 9.002 1.00 98.50 98 ALA A C 1
ATOM 632 O O . ALA A 1 98 ? -8.712 -0.090 7.831 1.00 98.50 98 ALA A O 1
ATOM 633 N N . VAL A 1 99 ? -9.439 0.958 9.678 1.00 98.81 99 VAL A N 1
ATOM 634 C CA . VAL A 1 99 ? -9.272 2.330 9.190 1.00 98.81 99 VAL A CA 1
ATOM 635 C C . VAL A 1 99 ? -8.542 3.136 10.259 1.00 98.81 99 VAL A C 1
ATOM 637 O O . VAL A 1 99 ? -8.973 3.156 11.413 1.00 98.81 99 VAL A O 1
ATOM 640 N N . VAL A 1 100 ? -7.449 3.791 9.884 1.00 98.69 100 VAL A N 1
ATOM 641 C CA . VAL A 1 100 ? -6.708 4.733 10.729 1.00 98.69 100 VAL A CA 1
ATOM 642 C C . VAL A 1 100 ? -6.631 6.064 9.992 1.00 98.69 100 VAL A C 1
ATOM 644 O O . VAL A 1 100 ? -6.088 6.111 8.895 1.00 98.69 100 VAL A O 1
ATOM 647 N N . GLU A 1 101 ? -7.174 7.126 10.579 1.00 98.62 101 GLU A N 1
ATOM 648 C CA . GLU A 1 101 ? -7.137 8.485 10.028 1.00 98.62 101 GLU A CA 1
ATOM 649 C C . GLU A 1 101 ? -6.507 9.456 11.035 1.00 98.62 101 GLU A C 1
ATOM 651 O O . GLU A 1 101 ? -6.957 9.533 12.180 1.00 98.62 101 GLU A O 1
ATOM 656 N N . GLY A 1 102 ? -5.511 10.227 10.607 1.00 97.81 102 GLY A N 1
ATOM 657 C CA . GLY A 1 102 ? -4.852 11.254 11.419 1.00 97.81 102 GLY A CA 1
ATOM 658 C C . GLY A 1 102 ? -3.340 11.275 11.226 1.00 97.81 102 GLY A C 1
ATOM 659 O O . GLY A 1 102 ? -2.749 10.294 10.768 1.00 97.81 102 GLY A O 1
ATOM 660 N N . ASP A 1 103 ? -2.713 12.389 11.595 1.00 98.50 103 ASP A N 1
ATOM 661 C CA . ASP A 1 103 ? -1.273 12.550 11.417 1.00 98.50 103 ASP A CA 1
ATOM 662 C C . ASP A 1 103 ? -0.504 11.781 12.501 1.00 98.50 103 ASP A C 1
ATOM 664 O O . ASP A 1 103 ? -0.854 11.798 13.685 1.00 98.50 103 ASP A O 1
ATOM 668 N N . GLY A 1 104 ? 0.604 11.140 12.127 1.00 98.06 104 GLY A N 1
ATOM 669 C CA . GLY A 1 104 ? 1.516 10.482 13.057 1.00 98.06 104 GLY A CA 1
ATOM 670 C C . GLY A 1 104 ? 1.955 9.087 12.623 1.00 98.06 104 GLY A C 1
ATOM 671 O O . GLY A 1 104 ? 2.437 8.890 11.514 1.00 98.06 104 GLY A O 1
ATOM 672 N N . ALA A 1 105 ? 1.926 8.125 13.545 1.00 98.62 105 ALA A N 1
ATOM 673 C CA . ALA A 1 105 ? 2.441 6.777 13.309 1.00 98.62 105 ALA A CA 1
ATOM 674 C C . ALA A 1 105 ? 1.320 5.737 13.379 1.00 98.62 105 ALA A C 1
ATOM 676 O O . ALA A 1 105 ? 0.669 5.599 14.413 1.00 98.62 105 ALA A O 1
ATOM 677 N N . ALA A 1 106 ? 1.150 4.944 12.327 1.00 98.69 106 ALA A N 1
ATOM 678 C CA . ALA A 1 106 ? 0.141 3.897 12.249 1.00 98.69 106 ALA A CA 1
ATOM 679 C C . ALA A 1 106 ? 0.776 2.527 11.992 1.00 98.69 106 ALA A C 1
ATOM 681 O O . ALA A 1 106 ? 1.630 2.365 11.121 1.00 98.69 106 ALA A O 1
ATOM 682 N N . VAL A 1 107 ? 0.328 1.518 12.736 1.00 98.88 107 VAL A N 1
ATOM 683 C CA . VAL A 1 107 ? 0.633 0.108 12.482 1.00 98.88 107 VAL A CA 1
ATOM 684 C C . VAL A 1 107 ? -0.678 -0.656 12.370 1.00 98.88 107 VAL A C 1
ATOM 686 O O . VAL A 1 107 ? -1.457 -0.672 13.322 1.00 98.88 107 VAL A O 1
ATOM 689 N N . VAL A 1 108 ? -0.913 -1.308 11.235 1.00 98.69 108 VAL A N 1
ATOM 690 C CA . VAL A 1 108 ? -2.097 -2.138 10.989 1.00 98.69 108 VAL A CA 1
ATOM 691 C C . VAL A 1 108 ? -1.657 -3.547 10.613 1.00 98.69 108 VAL A C 1
ATOM 693 O O . VAL A 1 108 ? -0.791 -3.708 9.757 1.00 98.69 108 VAL A O 1
ATOM 696 N N . ALA A 1 109 ? -2.227 -4.568 11.248 1.00 98.56 109 ALA A N 1
ATOM 697 C CA . ALA A 1 109 ? -1.934 -5.963 10.938 1.00 98.56 109 ALA A CA 1
ATOM 698 C C . ALA A 1 109 ? -3.162 -6.875 11.084 1.00 98.56 109 ALA A C 1
ATOM 700 O O . ALA A 1 109 ? -4.045 -6.588 11.894 1.00 98.56 109 ALA A O 1
ATOM 701 N N . GLY A 1 110 ? -3.172 -7.990 10.353 1.00 96.88 110 GLY A N 1
ATOM 702 C CA . GLY A 1 110 ? -4.218 -9.022 10.396 1.00 96.88 110 GLY A CA 1
ATOM 703 C C . GLY A 1 110 ? -4.740 -9.380 9.007 1.00 96.88 110 GLY A C 1
ATOM 704 O O . GLY A 1 110 ? -4.139 -8.997 8.006 1.00 96.88 110 GLY A O 1
ATOM 705 N N . ASP A 1 111 ? -5.857 -10.094 8.935 1.00 96.88 111 ASP A N 1
ATOM 706 C CA . ASP A 1 111 ? -6.455 -10.482 7.654 1.00 96.88 111 ASP A CA 1
ATOM 707 C C . ASP A 1 111 ? -7.540 -9.486 7.212 1.00 96.88 111 ASP A C 1
ATOM 709 O O . ASP A 1 111 ? -8.318 -8.995 8.031 1.00 96.88 111 ASP A O 1
ATOM 713 N N . GLY A 1 112 ? -7.666 -9.238 5.904 1.00 97.44 112 GLY A N 1
ATOM 714 C CA . GLY A 1 112 ? -8.769 -8.461 5.331 1.00 97.44 112 GLY A CA 1
ATOM 715 C C . GLY A 1 112 ? -8.351 -7.133 4.700 1.00 97.44 112 GLY A C 1
ATOM 716 O O . GLY A 1 112 ? -7.600 -7.119 3.731 1.00 97.44 112 GLY A O 1
ATOM 717 N N . ALA A 1 113 ? -8.934 -6.017 5.140 1.00 98.38 113 ALA A N 1
ATOM 718 C CA . ALA A 1 113 ? -8.731 -4.714 4.503 1.00 98.38 113 ALA A CA 1
ATOM 719 C C . ALA A 1 113 ? -8.197 -3.667 5.484 1.00 98.38 113 ALA A C 1
ATOM 721 O O . ALA A 1 113 ? -8.721 -3.525 6.586 1.00 98.38 113 ALA A O 1
ATOM 722 N N . ALA A 1 114 ? -7.213 -2.883 5.056 1.00 98.69 114 ALA A N 1
ATOM 723 C CA . ALA A 1 114 ? -6.623 -1.798 5.825 1.00 98.69 114 ALA A CA 1
ATOM 724 C C . ALA A 1 114 ? -6.593 -0.501 5.011 1.00 98.69 114 ALA A C 1
ATOM 726 O O . ALA A 1 114 ? -6.177 -0.491 3.855 1.00 98.69 114 ALA A O 1
ATOM 727 N N . VAL A 1 115 ? -7.002 0.599 5.638 1.00 98.88 115 VAL A N 1
ATOM 728 C CA . VAL A 1 115 ? -6.833 1.961 5.124 1.00 98.88 115 VAL A CA 1
ATOM 729 C C . VAL A 1 115 ? -6.122 2.786 6.190 1.00 98.88 115 VAL A C 1
ATOM 731 O O . VAL A 1 115 ? -6.570 2.830 7.335 1.00 98.88 115 VAL A O 1
ATOM 734 N N . VAL A 1 116 ? -5.023 3.434 5.822 1.00 98.81 116 VAL A N 1
ATOM 735 C CA . VAL A 1 116 ? -4.304 4.398 6.658 1.00 98.81 116 VAL A CA 1
ATOM 736 C C . VAL A 1 116 ? -4.248 5.715 5.900 1.00 98.81 116 VAL A C 1
ATOM 738 O O . VAL A 1 116 ? -3.754 5.735 4.777 1.00 98.81 116 VAL A O 1
ATOM 741 N N . ALA A 1 117 ? -4.756 6.792 6.491 1.00 98.69 117 ALA A N 1
ATOM 742 C CA . ALA A 1 117 ? -4.733 8.118 5.891 1.00 98.69 117 ALA A CA 1
ATOM 743 C C . ALA A 1 117 ? -4.199 9.174 6.868 1.00 98.69 117 ALA A C 1
ATOM 745 O O . ALA A 1 117 ? -4.630 9.216 8.022 1.00 98.69 117 ALA A O 1
ATOM 746 N N . GLY A 1 118 ? -3.304 10.040 6.398 1.00 98.12 118 GLY A N 1
ATOM 747 C CA . GLY A 1 118 ? -2.669 11.097 7.191 1.00 98.12 118 GLY A CA 1
ATOM 748 C C . GLY A 1 118 ? -1.151 11.116 7.041 1.00 98.12 118 GLY A C 1
ATOM 749 O O . GLY A 1 118 ? -0.543 10.131 6.615 1.00 98.12 118 GLY A O 1
ATOM 750 N N . ASP A 1 119 ? -0.538 12.241 7.401 1.00 98.56 119 ASP A N 1
ATOM 751 C CA . ASP A 1 119 ? 0.897 12.428 7.215 1.00 98.56 119 ASP A CA 1
ATOM 752 C C . ASP A 1 119 ? 1.691 11.704 8.311 1.00 98.56 119 ASP A C 1
ATOM 754 O O . ASP A 1 119 ? 1.375 11.778 9.503 1.00 98.56 119 ASP A O 1
ATOM 758 N N . GLY A 1 120 ? 2.785 11.040 7.937 1.00 98.25 120 GLY A N 1
ATOM 759 C CA . GLY A 1 120 ? 3.725 10.435 8.875 1.00 98.25 120 GLY A CA 1
ATOM 760 C C . GLY A 1 120 ? 4.226 9.054 8.463 1.00 98.25 120 GLY A C 1
ATOM 761 O O . GLY A 1 120 ? 4.752 8.870 7.370 1.00 98.25 120 GLY A O 1
ATOM 762 N N . ALA A 1 121 ? 4.204 8.096 9.389 1.00 98.69 121 ALA A N 1
ATOM 763 C CA . ALA A 1 121 ? 4.767 6.764 9.178 1.00 98.69 121 ALA A CA 1
ATOM 764 C C . ALA A 1 121 ? 3.690 5.679 9.277 1.00 98.69 121 ALA A C 1
ATOM 766 O O . ALA A 1 121 ? 3.074 5.518 10.328 1.00 98.69 121 ALA A O 1
ATOM 767 N N . ALA A 1 122 ? 3.525 4.879 8.228 1.00 98.75 122 ALA A N 1
ATOM 768 C CA . ALA A 1 122 ? 2.562 3.787 8.166 1.00 98.75 122 ALA A CA 1
ATOM 769 C C . ALA A 1 122 ? 3.258 2.438 7.942 1.00 98.75 122 ALA A C 1
ATOM 771 O O . ALA A 1 122 ? 4.105 2.291 7.060 1.00 98.75 122 ALA A O 1
ATOM 772 N N . VAL A 1 123 ? 2.872 1.428 8.721 1.00 98.88 123 VAL A N 1
ATOM 773 C CA . VAL A 1 123 ? 3.228 0.023 8.490 1.00 98.88 123 VAL A CA 1
ATOM 774 C C . VAL A 1 123 ? 1.945 -0.794 8.419 1.00 98.88 123 VAL A C 1
ATOM 776 O O . VAL A 1 123 ? 1.223 -0.892 9.408 1.00 98.88 123 VAL A O 1
ATOM 779 N N . VAL A 1 124 ? 1.665 -1.396 7.269 1.00 98.81 124 VAL A N 1
ATOM 780 C CA . VAL A 1 124 ? 0.474 -2.214 7.029 1.00 98.81 124 VAL A CA 1
ATOM 781 C C . VAL A 1 124 ? 0.917 -3.620 6.645 1.00 98.81 124 VAL A C 1
ATOM 783 O O . VAL A 1 124 ? 1.593 -3.800 5.640 1.00 98.81 124 VAL A O 1
ATOM 786 N N . ALA A 1 125 ? 0.568 -4.615 7.452 1.00 98.69 125 ALA A N 1
ATOM 787 C CA . ALA A 1 125 ? 0.901 -6.018 7.229 1.00 98.69 125 ALA A CA 1
ATOM 788 C C . ALA A 1 125 ? -0.388 -6.849 7.167 1.00 98.69 125 ALA A C 1
ATOM 790 O O . ALA A 1 125 ? -0.849 -7.329 8.206 1.00 98.69 125 ALA A O 1
ATOM 791 N N . VAL A 1 126 ? -0.994 -6.964 5.982 1.00 97.94 126 VAL A N 1
ATOM 792 C CA . VAL A 1 126 ? -2.304 -7.611 5.813 1.00 97.94 126 VAL A CA 1
ATOM 793 C C . VAL A 1 126 ? -2.360 -8.543 4.614 1.00 97.94 126 VAL A C 1
ATOM 795 O O . VAL A 1 126 ? -1.897 -8.191 3.533 1.00 97.94 126 VAL A O 1
ATOM 798 N N . ASP A 1 127 ? -3.012 -9.690 4.795 1.00 97.75 127 ASP A N 1
ATOM 799 C CA . ASP A 1 127 ? -3.431 -10.545 3.687 1.00 97.75 127 ASP A CA 1
ATOM 800 C C . ASP A 1 127 ? -4.808 -10.063 3.196 1.00 97.75 127 ASP A C 1
ATOM 802 O O . ASP A 1 127 ? -5.853 -10.304 3.812 1.00 97.75 127 ASP A O 1
ATOM 806 N N . GLY A 1 128 ? -4.803 -9.318 2.090 1.00 97.44 128 GLY A N 1
ATOM 807 C CA . GLY A 1 128 ? -5.982 -8.740 1.458 1.00 97.44 128 GLY A CA 1
ATOM 808 C C . GLY A 1 128 ? -5.707 -7.395 0.783 1.00 97.44 128 GLY A C 1
ATOM 809 O O . GLY A 1 128 ? -4.918 -7.318 -0.153 1.00 97.44 128 GLY A O 1
ATOM 810 N N . ALA A 1 129 ? -6.436 -6.343 1.160 1.00 98.50 129 ALA A N 1
ATOM 811 C CA . ALA A 1 129 ? -6.332 -5.030 0.514 1.00 98.50 129 ALA A CA 1
ATOM 812 C C . ALA A 1 129 ? -5.760 -3.978 1.469 1.00 98.50 129 ALA A C 1
ATOM 814 O O . ALA A 1 129 ? -6.295 -3.778 2.555 1.00 98.50 129 ALA A O 1
ATOM 815 N N . ALA A 1 130 ? -4.729 -3.257 1.044 1.00 98.69 130 ALA A N 1
ATOM 816 C CA . ALA A 1 130 ? -4.101 -2.182 1.799 1.00 98.69 130 ALA A CA 1
ATOM 817 C C . ALA A 1 130 ? -4.110 -0.876 0.998 1.00 98.69 130 ALA A C 1
ATOM 819 O O . ALA A 1 130 ? -3.736 -0.851 -0.173 1.00 98.69 130 ALA A O 1
ATOM 820 N N . VAL A 1 131 ? -4.507 0.217 1.646 1.00 98.88 131 VAL A N 1
ATOM 821 C CA . VAL A 1 131 ? -4.396 1.580 1.118 1.00 98.88 131 VAL A CA 1
ATOM 822 C C . VAL A 1 131 ? -3.679 2.442 2.148 1.00 98.88 131 VAL A C 1
ATOM 824 O O . VAL A 1 131 ? -4.083 2.473 3.309 1.00 98.88 131 VAL A O 1
ATOM 827 N N . VAL A 1 132 ? -2.630 3.139 1.726 1.00 98.81 132 VAL A N 1
ATOM 828 C CA . VAL A 1 132 ? -1.943 4.169 2.509 1.00 98.81 132 VAL A CA 1
ATOM 829 C C . VAL A 1 132 ? -1.988 5.469 1.713 1.00 98.81 132 VAL A C 1
ATOM 831 O O . VAL A 1 132 ? -1.561 5.475 0.563 1.00 98.81 132 VAL A O 1
ATOM 834 N N . ASP A 1 133 ? -2.526 6.535 2.298 1.00 98.69 133 ASP A N 1
ATOM 835 C CA . ASP A 1 133 ? -2.675 7.854 1.667 1.00 98.69 133 ASP A CA 1
ATOM 836 C C . ASP A 1 133 ? -2.147 8.957 2.597 1.00 98.69 133 ASP A C 1
ATOM 838 O O . ASP A 1 133 ? -2.705 9.188 3.669 1.00 98.69 133 ASP A O 1
ATOM 842 N N . GLY A 1 134 ? -1.062 9.625 2.221 1.00 98.06 134 GLY A N 1
ATOM 843 C CA . GLY A 1 134 ? -0.454 10.694 3.015 1.00 98.06 134 GLY A CA 1
ATOM 844 C C . GLY A 1 134 ? 1.052 10.799 2.820 1.00 98.06 134 GLY A C 1
ATOM 845 O O . GLY A 1 134 ? 1.706 9.853 2.372 1.00 98.06 134 GLY A O 1
ATOM 846 N N . ASP A 1 135 ? 1.612 11.954 3.172 1.00 98.62 135 ASP A N 1
ATOM 847 C CA . ASP A 1 135 ? 3.037 12.201 2.987 1.00 98.62 135 ASP A CA 1
ATOM 848 C C . ASP A 1 135 ? 3.860 11.515 4.089 1.00 98.62 135 ASP A C 1
ATOM 850 O O . ASP A 1 135 ? 3.513 11.532 5.272 1.00 98.62 135 ASP A O 1
ATOM 854 N N . GLY A 1 136 ? 5.012 10.949 3.728 1.00 98.31 136 GLY A N 1
ATOM 855 C CA . GLY A 1 136 ? 5.975 10.387 4.671 1.00 98.31 136 GLY A CA 1
ATOM 856 C C . GLY A 1 136 ? 6.495 9.004 4.289 1.00 98.31 136 GLY A C 1
ATOM 857 O O . GLY A 1 136 ? 7.016 8.803 3.196 1.00 98.31 136 GLY A O 1
ATOM 858 N N . ALA A 1 137 ? 6.498 8.067 5.236 1.00 98.69 137 ALA A N 1
ATOM 859 C CA . ALA A 1 137 ? 7.079 6.738 5.048 1.00 98.69 137 ALA A CA 1
ATOM 860 C C . ALA A 1 137 ? 6.012 5.645 5.156 1.00 98.69 137 ALA A C 1
ATOM 862 O O . ALA A 1 137 ? 5.400 5.485 6.207 1.00 98.69 137 ALA A O 1
ATOM 863 N N . ALA A 1 138 ? 5.855 4.836 4.113 1.00 98.75 138 ALA A N 1
ATOM 864 C CA . ALA A 1 138 ? 4.903 3.737 4.061 1.00 98.75 138 ALA A CA 1
ATOM 865 C C . ALA A 1 138 ? 5.612 2.397 3.827 1.00 98.75 138 ALA A C 1
ATOM 867 O O . ALA A 1 138 ? 6.450 2.258 2.934 1.00 98.75 138 ALA A O 1
ATOM 868 N N . VAL A 1 139 ? 5.246 1.387 4.612 1.00 98.88 139 VAL A N 1
ATOM 869 C CA . VAL A 1 139 ? 5.619 -0.011 4.382 1.00 98.88 139 VAL A CA 1
ATOM 870 C C . VAL A 1 139 ? 4.345 -0.839 4.330 1.00 98.88 139 VAL A C 1
ATOM 872 O O . VAL A 1 139 ? 3.627 -0.917 5.322 1.00 98.88 139 VAL A O 1
ATOM 875 N N . VAL A 1 140 ? 4.079 -1.475 3.196 1.00 98.75 140 VAL A N 1
ATOM 876 C CA . VAL A 1 140 ? 2.954 -2.391 3.006 1.00 98.75 140 VAL A CA 1
ATOM 877 C C . VAL A 1 140 ? 3.499 -3.784 2.725 1.00 98.75 140 VAL A C 1
ATOM 879 O O . VAL A 1 140 ? 4.368 -3.946 1.869 1.00 98.75 140 VAL A O 1
ATOM 882 N N . ALA A 1 141 ? 3.011 -4.788 3.444 1.00 98.50 141 ALA A N 1
ATOM 883 C CA . ALA A 1 141 ? 3.377 -6.177 3.227 1.00 98.50 141 ALA A CA 1
ATOM 884 C C . ALA A 1 141 ? 2.178 -7.126 3.341 1.00 98.50 141 ALA A C 1
ATOM 886 O O . ALA A 1 141 ? 1.270 -6.872 4.127 1.00 98.50 141 ALA A O 1
ATOM 887 N N . GLY A 1 142 ? 2.220 -8.231 2.599 1.00 96.75 142 GLY A N 1
ATOM 888 C CA . GLY A 1 142 ? 1.187 -9.276 2.600 1.00 96.75 142 GLY A CA 1
ATOM 889 C C . GLY A 1 142 ? 0.683 -9.614 1.199 1.00 96.75 142 GLY A C 1
ATOM 890 O O . GLY A 1 142 ? 1.077 -8.976 0.222 1.00 96.75 142 GLY A O 1
ATOM 891 N N . GLU A 1 143 ? -0.143 -10.653 1.090 1.00 96.94 143 GLU A N 1
ATOM 892 C CA . GLU A 1 143 ? -0.719 -11.062 -0.197 1.00 96.94 143 GLU A CA 1
ATOM 893 C C . GLU A 1 143 ? -1.929 -10.189 -0.567 1.00 96.94 143 GLU A C 1
ATOM 895 O O . GLU A 1 143 ? -2.813 -9.957 0.255 1.00 96.94 143 GLU A O 1
ATOM 900 N N . GLY A 1 144 ? -2.026 -9.759 -1.829 1.00 97.38 144 GLY A N 1
ATOM 901 C CA . GLY A 1 144 ? -3.211 -9.091 -2.369 1.00 97.38 144 GLY A CA 1
ATOM 902 C C . GLY A 1 144 ? -2.933 -7.745 -3.037 1.00 97.38 144 GLY A C 1
ATOM 903 O O . GLY A 1 144 ? -2.044 -7.630 -3.875 1.00 97.38 144 GLY A O 1
ATOM 904 N N . ALA A 1 145 ? -3.779 -6.748 -2.781 1.00 98.44 145 ALA A N 1
ATOM 905 C CA . ALA A 1 145 ? -3.705 -5.448 -3.450 1.00 98.44 145 ALA A CA 1
ATOM 906 C C . ALA A 1 145 ? -3.181 -4.372 -2.496 1.00 98.44 145 ALA A C 1
ATOM 908 O O . ALA A 1 145 ? -3.728 -4.196 -1.411 1.00 98.44 145 ALA A O 1
ATOM 909 N N . ALA A 1 146 ? -2.177 -3.614 -2.923 1.00 98.69 146 ALA A N 1
ATOM 910 C CA . ALA A 1 146 ? -1.588 -2.516 -2.174 1.00 98.69 146 ALA A CA 1
ATOM 911 C C . ALA A 1 146 ? -1.604 -1.230 -3.005 1.00 98.69 146 ALA A C 1
ATOM 913 O O . ALA A 1 146 ? -1.153 -1.217 -4.150 1.00 98.69 146 ALA A O 1
ATOM 914 N N . VAL A 1 147 ? -2.091 -0.143 -2.412 1.00 98.88 147 VAL A N 1
ATOM 915 C CA . VAL A 1 147 ? -2.021 1.208 -2.976 1.00 98.88 147 VAL A CA 1
ATOM 916 C C . VAL A 1 147 ? -1.333 2.113 -1.963 1.00 98.88 147 VAL A C 1
ATOM 918 O O . VAL A 1 147 ? -1.756 2.179 -0.811 1.00 98.88 147 VAL A O 1
ATOM 921 N N . VAL A 1 148 ? -0.283 2.808 -2.385 1.00 98.81 148 VAL A N 1
ATOM 922 C CA . VAL A 1 148 ? 0.401 3.832 -1.593 1.00 98.81 148 VAL A CA 1
ATOM 923 C C . VAL A 1 148 ? 0.380 5.133 -2.383 1.00 98.81 148 VAL A C 1
ATOM 925 O O . VAL A 1 148 ? 0.886 5.175 -3.503 1.00 98.81 148 VAL A O 1
ATOM 928 N N . ALA A 1 149 ? -0.212 6.175 -1.813 1.00 98.69 149 ALA A N 1
ATOM 929 C CA . ALA A 1 149 ? -0.286 7.507 -2.391 1.00 98.69 149 ALA A CA 1
ATOM 930 C C . ALA A 1 149 ? 0.290 8.544 -1.417 1.00 98.69 149 ALA A C 1
ATOM 932 O O . ALA A 1 149 ? -0.005 8.490 -0.226 1.00 98.69 149 ALA A O 1
ATOM 933 N N . GLY A 1 150 ? 1.097 9.474 -1.923 1.00 98.19 150 GLY A N 1
ATOM 934 C CA . GLY A 1 150 ? 1.716 10.546 -1.136 1.00 98.19 150 GLY A CA 1
ATOM 935 C C . GLY A 1 150 ? 3.220 10.652 -1.363 1.00 98.19 150 GLY A C 1
ATOM 936 O O . GLY A 1 150 ? 3.861 9.714 -1.846 1.00 98.19 150 GLY A O 1
ATOM 937 N N . ASP A 1 151 ? 3.785 11.808 -1.027 1.00 98.62 151 ASP A N 1
ATOM 938 C CA . ASP A 1 151 ? 5.205 12.069 -1.233 1.00 98.62 151 ASP A CA 1
ATOM 939 C C . ASP A 1 151 ? 6.045 11.421 -0.122 1.00 98.62 151 ASP A C 1
ATOM 941 O O . ASP A 1 151 ? 5.715 11.477 1.064 1.00 98.62 151 ASP A O 1
ATOM 945 N N . GLY A 1 152 ? 7.191 10.841 -0.480 1.00 98.31 152 GLY A N 1
ATOM 946 C CA . GLY A 1 152 ? 8.159 10.298 0.469 1.00 98.31 152 GLY A CA 1
ATOM 947 C C . GLY A 1 152 ? 8.694 8.917 0.098 1.00 98.31 152 GLY A C 1
ATOM 948 O O . GLY A 1 152 ? 9.168 8.693 -1.013 1.00 98.31 152 GLY A O 1
ATOM 949 N N . ALA A 1 153 ? 8.759 8.006 1.068 1.00 98.69 153 ALA A N 1
ATOM 950 C CA . ALA A 1 153 ? 9.355 6.685 0.889 1.00 98.69 153 ALA A CA 1
ATOM 951 C C . ALA A 1 153 ? 8.299 5.583 1.004 1.00 98.69 153 ALA A C 1
ATOM 953 O O . ALA A 1 153 ? 7.675 5.437 2.050 1.00 98.69 153 ALA A O 1
ATOM 954 N N . ALA A 1 154 ? 8.168 4.753 -0.025 1.00 98.75 154 ALA A N 1
ATOM 955 C CA . ALA A 1 154 ? 7.230 3.641 -0.075 1.00 98.75 154 ALA A CA 1
ATOM 956 C C . ALA A 1 154 ? 7.957 2.308 -0.295 1.00 98.75 154 ALA A C 1
ATOM 958 O O . ALA A 1 154 ? 8.802 2.173 -1.184 1.00 98.75 154 ALA A O 1
ATOM 959 N N . VAL A 1 155 ? 7.602 1.299 0.495 1.00 98.88 155 VAL A N 1
ATOM 960 C CA . VAL A 1 155 ? 8.008 -0.094 0.288 1.00 98.88 155 VAL A CA 1
ATOM 961 C C . VAL A 1 155 ? 6.758 -0.960 0.247 1.00 98.88 155 VAL A C 1
ATOM 963 O O . VAL A 1 155 ? 6.018 -1.003 1.223 1.00 98.88 155 VAL A O 1
ATOM 966 N N . VAL A 1 156 ? 6.542 -1.675 -0.852 1.00 98.75 156 VAL A N 1
ATOM 967 C CA . VAL A 1 156 ? 5.471 -2.663 -1.002 1.00 98.75 156 VAL A CA 1
ATOM 968 C C . VAL A 1 156 ? 6.107 -4.032 -1.214 1.00 98.75 156 VAL A C 1
ATOM 970 O O . VAL A 1 156 ? 6.914 -4.199 -2.128 1.00 98.75 156 VAL A O 1
ATOM 973 N N . ALA A 1 157 ? 5.787 -4.997 -0.353 1.00 98.56 157 ALA A N 1
ATOM 974 C CA . ALA A 1 157 ? 6.374 -6.332 -0.370 1.00 98.56 157 ALA A CA 1
ATOM 975 C C . ALA A 1 157 ? 5.314 -7.439 -0.265 1.00 98.56 157 ALA A C 1
ATOM 977 O O . ALA A 1 157 ? 4.712 -7.627 0.788 1.00 98.56 157 ALA A O 1
ATOM 978 N N . GLY A 1 158 ? 5.131 -8.225 -1.317 1.00 96.88 158 GLY A N 1
ATOM 979 C CA . GLY A 1 158 ? 4.158 -9.314 -1.347 1.00 96.88 158 GLY A CA 1
ATOM 980 C C . GLY A 1 158 ? 3.607 -9.552 -2.743 1.00 96.88 158 GLY A C 1
ATOM 981 O O . GLY A 1 158 ? 3.808 -8.738 -3.645 1.00 96.88 158 GLY A O 1
ATOM 982 N N . ASP A 1 159 ? 2.931 -10.683 -2.913 1.00 97.56 159 ASP A N 1
ATOM 983 C CA . ASP A 1 159 ? 2.391 -11.080 -4.209 1.00 97.56 159 ASP A CA 1
ATOM 984 C C . ASP A 1 159 ? 1.024 -10.430 -4.454 1.00 97.56 159 ASP A C 1
ATOM 986 O O . ASP A 1 159 ? 0.172 -10.368 -3.563 1.00 97.56 159 ASP A O 1
ATOM 990 N N . GLY A 1 160 ? 0.789 -9.988 -5.689 1.00 97.62 160 GLY A N 1
ATOM 991 C CA . GLY A 1 160 ? -0.470 -9.406 -6.140 1.00 97.62 160 GLY A CA 1
ATOM 992 C C . GLY A 1 160 ? -0.296 -8.101 -6.916 1.00 97.62 160 GLY A C 1
ATOM 993 O O . GLY A 1 160 ? 0.527 -8.009 -7.825 1.00 97.62 160 GLY A O 1
ATOM 994 N N . ALA A 1 161 ? -1.151 -7.115 -6.652 1.00 98.50 161 ALA A N 1
ATOM 995 C CA . ALA A 1 161 ? -1.137 -5.838 -7.366 1.00 98.50 161 ALA A CA 1
ATOM 996 C C . ALA A 1 161 ? -0.609 -4.727 -6.456 1.00 98.50 161 ALA A C 1
ATOM 998 O O . ALA A 1 161 ? -1.122 -4.544 -5.357 1.00 98.50 161 ALA A O 1
ATOM 999 N N . ALA A 1 162 ? 0.369 -3.965 -6.931 1.00 98.69 162 ALA A N 1
ATOM 1000 C CA . ALA A 1 162 ? 0.959 -2.844 -6.219 1.00 98.69 162 ALA A CA 1
ATOM 1001 C C . ALA A 1 162 ? 0.889 -1.572 -7.068 1.00 98.69 162 ALA A C 1
ATOM 1003 O O . ALA A 1 162 ? 1.359 -1.543 -8.207 1.00 98.69 162 ALA A O 1
ATOM 1004 N N . GLU A 1 163 ? 0.345 -0.507 -6.493 1.00 98.81 163 GLU A N 1
ATOM 1005 C CA . GLU A 1 163 ? 0.356 0.837 -7.063 1.00 98.81 163 GLU A CA 1
ATOM 1006 C C . GLU A 1 163 ? 1.023 1.790 -6.069 1.00 98.81 163 GLU A C 1
ATOM 1008 O O . GLU A 1 163 ? 0.618 1.877 -4.912 1.00 98.81 163 GLU A O 1
ATOM 1013 N N . VAL A 1 164 ? 2.061 2.496 -6.512 1.00 98.75 164 VAL A N 1
ATOM 1014 C CA . VAL A 1 164 ? 2.743 3.535 -5.735 1.00 98.75 164 VAL A CA 1
ATOM 1015 C C . VAL A 1 164 ? 2.695 4.830 -6.534 1.00 98.75 164 VAL A C 1
ATOM 1017 O O . VAL A 1 164 ? 3.157 4.859 -7.676 1.00 98.75 164 VAL A O 1
ATOM 1020 N N . ALA A 1 165 ? 2.130 5.883 -5.952 1.00 98.69 165 ALA A N 1
ATOM 1021 C CA . ALA A 1 165 ? 1.972 7.186 -6.580 1.00 98.69 165 ALA A CA 1
ATOM 1022 C C . ALA A 1 165 ? 2.458 8.314 -5.657 1.00 98.69 165 ALA A C 1
ATOM 1024 O O . ALA A 1 165 ? 1.938 8.469 -4.558 1.00 98.69 165 ALA A O 1
ATOM 1025 N N . GLY A 1 166 ? 3.404 9.126 -6.115 1.00 97.94 166 GLY A N 1
ATOM 1026 C CA . GLY A 1 166 ? 3.951 10.252 -5.350 1.00 97.94 166 GLY A CA 1
ATOM 1027 C C . GLY A 1 166 ? 5.444 10.430 -5.582 1.00 97.94 166 GLY A C 1
ATOM 1028 O O . GLY A 1 166 ? 6.115 9.528 -6.095 1.00 97.94 166 GLY A O 1
ATOM 1029 N N . ASP A 1 167 ? 5.963 11.598 -5.221 1.00 98.50 167 ASP A N 1
ATOM 1030 C CA . ASP A 1 167 ? 7.371 11.912 -5.427 1.00 98.50 167 ASP A CA 1
ATOM 1031 C C . ASP A 1 167 ? 8.229 11.306 -4.306 1.00 98.50 167 ASP A C 1
ATOM 1033 O O . ASP A 1 167 ? 7.910 11.395 -3.121 1.00 98.50 167 ASP A O 1
ATOM 1037 N N . GLY A 1 168 ? 9.373 10.715 -4.657 1.00 98.12 168 GLY A N 1
ATOM 1038 C CA . GLY A 1 168 ? 10.349 10.198 -3.702 1.00 98.12 168 GLY A CA 1
ATOM 1039 C C . GLY A 1 168 ? 10.919 8.828 -4.064 1.00 98.12 168 GLY A C 1
ATOM 1040 O O . GLY A 1 168 ? 11.406 8.612 -5.171 1.00 98.12 168 GLY A O 1
ATOM 1041 N N . ALA A 1 169 ? 10.996 7.920 -3.093 1.00 98.56 169 ALA A N 1
ATOM 1042 C CA . ALA A 1 169 ? 11.626 6.612 -3.267 1.00 98.56 169 ALA A CA 1
ATOM 1043 C C . ALA A 1 169 ? 10.599 5.486 -3.139 1.00 98.56 169 ALA A C 1
ATOM 1045 O O . ALA A 1 169 ? 9.983 5.334 -2.090 1.00 98.56 169 ALA A O 1
ATOM 1046 N N . ALA A 1 170 ? 10.481 4.647 -4.163 1.00 98.69 170 ALA A N 1
ATOM 1047 C CA . ALA A 1 170 ? 9.567 3.517 -4.203 1.00 98.69 170 ALA A CA 1
ATOM 1048 C C . ALA A 1 170 ? 10.322 2.198 -4.410 1.00 98.69 170 ALA A C 1
ATOM 1050 O O . ALA A 1 170 ? 11.157 2.068 -5.310 1.00 98.69 170 ALA A O 1
ATOM 1051 N N . VAL A 1 171 ? 9.996 1.195 -3.598 1.00 98.88 171 VAL A N 1
ATOM 1052 C CA . VAL A 1 171 ? 10.436 -0.190 -3.783 1.00 98.88 171 VAL A CA 1
ATOM 1053 C C . VAL A 1 171 ? 9.210 -1.090 -3.820 1.00 98.88 171 VAL A C 1
ATOM 1055 O O . VAL A 1 171 ? 8.458 -1.138 -2.853 1.00 98.88 171 VAL A O 1
ATOM 1058 N N . VAL A 1 172 ? 9.035 -1.833 -4.906 1.00 98.69 172 VAL A N 1
ATOM 1059 C CA . VAL A 1 172 ? 8.006 -2.869 -5.039 1.00 98.69 172 VAL A CA 1
ATOM 1060 C C . VAL A 1 172 ? 8.702 -4.212 -5.219 1.00 98.69 172 VAL A C 1
ATOM 1062 O O . VAL A 1 172 ? 9.522 -4.367 -6.125 1.00 98.69 172 VAL A O 1
ATOM 1065 N N . ALA A 1 173 ? 8.409 -5.166 -4.341 1.00 98.50 173 ALA A N 1
ATOM 1066 C CA . ALA A 1 173 ? 8.998 -6.497 -4.353 1.00 98.50 173 ALA A CA 1
ATOM 1067 C C . ALA A 1 173 ? 7.922 -7.584 -4.223 1.00 98.50 173 ALA A C 1
ATOM 1069 O O . ALA A 1 173 ? 7.223 -7.630 -3.217 1.00 98.50 173 ALA A O 1
ATOM 1070 N N . GLY A 1 174 ? 7.827 -8.485 -5.194 1.00 97.25 174 GLY A N 1
ATOM 1071 C CA . GLY A 1 174 ? 6.844 -9.573 -5.200 1.00 97.25 174 GLY A CA 1
ATOM 1072 C C . GLY A 1 174 ? 6.290 -9.840 -6.592 1.00 97.25 174 GLY A C 1
ATOM 1073 O O . GLY A 1 174 ? 6.511 -9.051 -7.516 1.00 97.25 174 GLY A O 1
ATOM 1074 N N . ASP A 1 175 ? 5.595 -10.962 -6.743 1.00 97.38 175 ASP A N 1
ATOM 1075 C CA . ASP A 1 175 ? 5.077 -11.382 -8.040 1.00 97.38 175 ASP A CA 1
ATOM 1076 C C . ASP A 1 175 ? 3.715 -10.737 -8.326 1.00 97.38 175 ASP A C 1
ATOM 1078 O O . ASP A 1 175 ? 2.828 -10.694 -7.476 1.00 97.38 175 ASP A O 1
ATOM 1082 N N . GLY A 1 176 ? 3.511 -10.271 -9.558 1.00 96.88 176 GLY A N 1
ATOM 1083 C CA . GLY A 1 176 ? 2.247 -9.727 -10.040 1.00 96.88 176 GLY A CA 1
ATOM 1084 C C . GLY A 1 176 ? 2.391 -8.422 -10.821 1.00 96.88 176 GLY A C 1
ATOM 1085 O O . GLY A 1 176 ? 3.249 -8.286 -11.692 1.00 96.88 176 GLY A O 1
ATOM 1086 N N . ALA A 1 177 ? 1.466 -7.488 -10.609 1.00 97.94 177 ALA A N 1
ATOM 1087 C CA . ALA A 1 177 ? 1.436 -6.224 -11.343 1.00 97.94 177 ALA A CA 1
ATOM 1088 C C . ALA A 1 177 ? 1.946 -5.085 -10.459 1.00 97.94 177 ALA A C 1
ATOM 1090 O O . ALA A 1 177 ? 1.434 -4.889 -9.364 1.00 97.94 177 ALA A O 1
ATOM 1091 N N . ALA A 1 178 ? 2.903 -4.309 -10.959 1.00 98.44 178 ALA A N 1
ATOM 1092 C CA . ALA A 1 178 ? 3.467 -3.157 -10.271 1.00 98.44 178 ALA A CA 1
ATOM 1093 C C . ALA A 1 178 ? 3.348 -1.898 -11.136 1.00 98.44 178 ALA A C 1
ATOM 1095 O O . ALA A 1 178 ? 3.779 -1.880 -12.293 1.00 98.44 178 ALA A O 1
ATOM 1096 N N . VAL A 1 179 ? 2.807 -0.829 -10.562 1.00 98.69 179 VAL A N 1
ATOM 1097 C CA . VAL A 1 179 ? 2.804 0.512 -11.149 1.00 98.69 179 VAL A CA 1
ATOM 1098 C C . VAL A 1 179 ? 3.458 1.468 -10.164 1.00 98.69 179 VAL A C 1
ATOM 1100 O O . VAL A 1 179 ? 3.023 1.574 -9.023 1.00 98.69 179 VAL A O 1
ATOM 1103 N N . VAL A 1 180 ? 4.494 2.171 -10.609 1.00 98.62 180 VAL A N 1
ATOM 1104 C CA . VAL A 1 180 ? 5.146 3.243 -9.854 1.00 98.62 180 VAL A CA 1
ATOM 1105 C C . VAL A 1 180 ? 5.050 4.521 -10.675 1.00 98.62 180 VAL A C 1
ATOM 1107 O O . VAL A 1 180 ? 5.518 4.557 -11.815 1.00 98.62 180 VAL A O 1
ATOM 1110 N N . ALA A 1 181 ? 4.423 5.549 -10.113 1.00 98.19 181 ALA A N 1
ATOM 1111 C CA . ALA A 1 181 ? 4.223 6.842 -10.749 1.00 98.19 181 ALA A CA 1
ATOM 1112 C C . ALA A 1 181 ? 4.695 7.983 -9.838 1.00 98.19 181 ALA A C 1
ATOM 1114 O O . ALA A 1 181 ? 4.272 8.058 -8.691 1.00 98.19 181 ALA A O 1
ATOM 1115 N N . GLY A 1 182 ? 5.520 8.889 -10.353 1.00 97.06 182 GLY A N 1
ATOM 1116 C CA . GLY A 1 182 ? 6.052 10.028 -9.596 1.00 97.06 182 GLY A CA 1
ATOM 1117 C C . GLY A 1 182 ? 7.553 10.195 -9.787 1.00 97.06 182 GLY A C 1
ATOM 1118 O O . GLY A 1 182 ? 8.229 9.294 -10.295 1.00 97.06 182 GLY A O 1
ATOM 1119 N N . ASP A 1 183 ? 8.067 11.359 -9.408 1.00 97.12 183 ASP A N 1
ATOM 1120 C CA . ASP A 1 183 ? 9.470 11.691 -9.620 1.00 97.12 183 ASP A CA 1
ATOM 1121 C C . ASP A 1 183 ? 10.344 11.114 -8.498 1.00 97.12 183 ASP A C 1
ATOM 1123 O O . ASP A 1 183 ? 10.031 11.210 -7.314 1.00 97.12 183 ASP A O 1
ATOM 1127 N N . GLY A 1 184 ? 11.493 10.537 -8.853 1.00 96.62 184 GLY A N 1
ATOM 1128 C CA . GLY A 1 184 ? 12.495 10.058 -7.907 1.00 96.62 184 GLY A CA 1
ATOM 1129 C C . GLY A 1 184 ? 13.073 8.685 -8.246 1.00 96.62 184 GLY A C 1
ATOM 1130 O O . GLY A 1 184 ? 13.476 8.418 -9.377 1.00 96.62 184 GLY A O 1
ATOM 1131 N N . ALA A 1 185 ? 13.250 7.836 -7.236 1.00 97.38 185 ALA A N 1
ATOM 1132 C CA . ALA A 1 185 ? 13.902 6.537 -7.390 1.00 97.38 185 ALA A CA 1
ATOM 1133 C C . ALA A 1 185 ? 12.883 5.400 -7.291 1.00 97.38 185 ALA A C 1
ATOM 1135 O O . ALA A 1 185 ? 12.227 5.252 -6.267 1.00 97.38 185 ALA A O 1
ATOM 1136 N N . ALA A 1 186 ? 12.817 4.546 -8.308 1.00 98.00 186 ALA A N 1
ATOM 1137 C CA . ALA A 1 186 ? 11.929 3.394 -8.357 1.00 98.00 186 ALA A CA 1
ATOM 1138 C C . ALA A 1 186 ? 12.721 2.092 -8.525 1.00 98.00 186 ALA A C 1
ATOM 1140 O O . ALA A 1 186 ? 13.571 1.964 -9.411 1.00 98.00 186 ALA A O 1
ATOM 1141 N N . VAL A 1 187 ? 12.415 1.097 -7.696 1.00 98.56 187 VAL A N 1
ATOM 1142 C CA . VAL A 1 187 ? 12.933 -0.267 -7.823 1.00 98.56 187 VAL A CA 1
ATOM 1143 C C . VAL A 1 187 ? 11.760 -1.237 -7.833 1.00 98.56 187 VAL A C 1
ATOM 1145 O O . VAL A 1 187 ? 11.006 -1.296 -6.870 1.00 98.56 187 VAL A O 1
ATOM 1148 N N . VAL A 1 188 ? 11.626 -2.020 -8.900 1.00 98.31 188 VAL A N 1
ATOM 1149 C CA . VAL A 1 188 ? 10.616 -3.076 -9.025 1.00 98.31 188 VAL A CA 1
ATOM 1150 C C . VAL A 1 188 ? 11.326 -4.412 -9.206 1.00 98.31 188 VAL A C 1
ATOM 1152 O O . VAL A 1 188 ? 12.125 -4.570 -10.132 1.00 98.31 188 VAL A O 1
ATOM 1155 N N . VAL A 1 189 ? 11.067 -5.362 -8.311 1.00 97.88 189 VAL A N 1
ATOM 1156 C CA . VAL A 1 189 ? 11.662 -6.702 -8.339 1.00 97.88 189 VAL A CA 1
ATOM 1157 C C . VAL A 1 189 ? 10.582 -7.766 -8.194 1.00 97.88 189 VAL A C 1
ATOM 1159 O O . VAL A 1 189 ? 9.895 -7.802 -7.182 1.00 97.88 189 VAL A O 1
ATOM 1162 N N . GLY A 1 190 ? 10.482 -8.673 -9.157 1.00 95.50 190 GLY A N 1
ATOM 1163 C CA . GLY A 1 190 ? 9.527 -9.781 -9.121 1.00 95.50 190 GLY A CA 1
ATOM 1164 C C . GLY A 1 190 ? 8.981 -10.109 -10.500 1.00 95.50 190 GLY A C 1
ATOM 1165 O O . GLY A 1 190 ? 9.253 -9.395 -11.472 1.00 95.50 190 GLY A O 1
ATOM 1166 N N . ASP 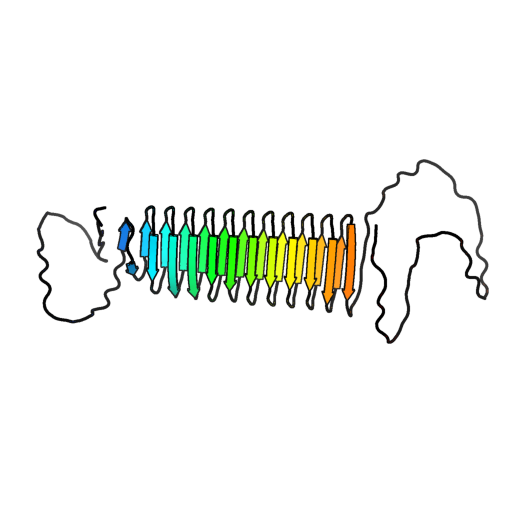A 1 191 ? 8.233 -11.201 -10.587 1.00 94.12 191 ASP A N 1
ATOM 1167 C CA . ASP A 1 191 ? 7.720 -11.691 -11.858 1.00 94.12 191 ASP A CA 1
ATOM 1168 C C . ASP A 1 191 ? 6.361 -11.065 -12.183 1.00 94.12 191 ASP A C 1
ATOM 1170 O O . ASP A 1 191 ? 5.440 -11.071 -11.373 1.00 94.12 191 ASP A O 1
ATOM 1174 N N . GLY A 1 192 ? 6.194 -10.564 -13.407 1.00 93.31 192 GLY A N 1
ATOM 1175 C CA . GLY A 1 192 ? 4.921 -10.068 -13.917 1.00 93.31 192 GLY A CA 1
ATOM 1176 C C . GLY A 1 192 ? 5.042 -8.804 -14.763 1.00 93.31 192 GLY A C 1
ATOM 1177 O O . GLY A 1 192 ? 5.872 -8.715 -15.670 1.00 93.31 192 GLY A O 1
ATOM 1178 N N . ALA A 1 193 ? 4.124 -7.861 -14.556 1.00 93.56 193 ALA A N 1
ATOM 1179 C CA . ALA A 1 193 ? 4.047 -6.636 -15.346 1.00 93.56 193 ALA A CA 1
ATOM 1180 C C . ALA A 1 193 ? 4.476 -5.435 -14.504 1.00 93.56 193 ALA A C 1
ATOM 1182 O O . ALA A 1 193 ? 3.891 -5.187 -13.456 1.00 93.56 193 ALA A O 1
ATOM 1183 N N . ALA A 1 194 ? 5.441 -4.661 -14.993 1.00 95.38 194 ALA A N 1
ATOM 1184 C CA . ALA A 1 194 ? 5.933 -3.464 -14.325 1.00 95.38 194 ALA A CA 1
ATOM 1185 C C . ALA A 1 194 ? 5.764 -2.222 -15.208 1.00 95.38 194 ALA A C 1
ATOM 1187 O O . ALA A 1 194 ? 6.146 -2.212 -16.381 1.00 95.38 194 ALA A O 1
ATOM 1188 N N . VAL A 1 195 ? 5.234 -1.145 -14.640 1.00 95.56 195 VAL A N 1
ATOM 1189 C CA . VAL A 1 195 ? 5.218 0.181 -15.262 1.00 95.56 195 VAL A CA 1
ATOM 1190 C C . VAL A 1 195 ? 5.847 1.171 -14.296 1.00 95.56 195 VAL A C 1
ATOM 1192 O O . VAL A 1 195 ? 5.391 1.301 -13.166 1.00 95.56 195 VAL A O 1
ATOM 1195 N N . VAL A 1 196 ? 6.879 1.876 -14.748 1.00 95.12 196 VAL A N 1
ATOM 1196 C CA . VAL A 1 196 ? 7.499 2.979 -14.009 1.00 95.12 196 VAL A CA 1
ATOM 1197 C C . VAL A 1 196 ? 7.371 4.243 -14.850 1.00 95.12 196 VAL A C 1
ATOM 1199 O O . VAL A 1 196 ? 7.818 4.265 -15.999 1.00 95.12 196 VAL A O 1
ATOM 1202 N N . ALA A 1 197 ? 6.736 5.272 -14.302 1.00 92.50 197 ALA A N 1
ATOM 1203 C CA . ALA A 1 197 ? 6.504 6.542 -14.975 1.00 92.50 197 ALA A CA 1
ATOM 1204 C C . ALA A 1 197 ? 6.890 7.720 -14.072 1.00 92.50 197 ALA A C 1
ATOM 1206 O O . ALA A 1 197 ? 6.331 7.867 -12.993 1.00 92.50 197 ALA A O 1
ATOM 1207 N N . GLY A 1 198 ? 7.799 8.575 -14.527 1.00 90.31 198 GLY A N 1
ATOM 1208 C CA . GLY A 1 198 ? 8.267 9.740 -13.771 1.00 90.31 198 GLY A CA 1
ATOM 1209 C C . GLY A 1 198 ? 9.753 9.990 -13.983 1.00 90.31 198 GLY A C 1
ATOM 1210 O O . GLY A 1 198 ? 10.463 9.137 -14.528 1.00 90.31 198 GLY A O 1
ATOM 1211 N N . ASP A 1 199 ? 10.218 11.167 -13.586 1.00 89.88 199 ASP A N 1
ATOM 1212 C CA . ASP A 1 199 ? 11.606 11.562 -13.783 1.00 89.88 199 ASP A CA 1
ATOM 1213 C C . ASP A 1 199 ? 12.492 11.011 -12.656 1.00 89.88 199 ASP A C 1
ATOM 1215 O O . ASP A 1 199 ? 12.166 11.104 -11.477 1.00 89.88 199 ASP A O 1
ATOM 1219 N N . GLY A 1 200 ? 13.654 10.446 -12.995 1.00 90.31 200 GLY A N 1
ATOM 1220 C CA . GLY A 1 200 ? 14.645 9.978 -12.028 1.00 90.31 200 GLY A CA 1
ATOM 1221 C C . GLY A 1 200 ? 15.287 8.634 -12.373 1.00 90.31 200 GLY A C 1
ATOM 1222 O O . GLY A 1 200 ? 15.697 8.388 -13.507 1.00 90.31 200 GLY A O 1
ATOM 1223 N N . ALA A 1 201 ? 15.502 7.791 -11.363 1.00 89.50 201 ALA A N 1
ATOM 1224 C CA . ALA A 1 201 ? 16.222 6.528 -11.512 1.00 89.50 201 ALA A CA 1
ATOM 1225 C C . ALA A 1 201 ? 15.268 5.338 -11.389 1.00 89.50 201 ALA A C 1
ATOM 1227 O O . ALA A 1 201 ? 14.600 5.193 -10.373 1.00 89.50 201 ALA A O 1
ATOM 1228 N N . ALA A 1 202 ? 15.266 4.443 -12.375 1.00 90.12 202 ALA A N 1
ATOM 1229 C CA . ALA A 1 202 ? 14.415 3.259 -12.388 1.00 90.12 202 ALA A CA 1
ATOM 1230 C C . ALA A 1 202 ? 15.232 1.971 -12.546 1.00 90.12 202 ALA A C 1
ATOM 1232 O O . ALA A 1 202 ? 16.085 1.857 -13.431 1.00 90.12 202 ALA A O 1
ATOM 1233 N N . VAL A 1 203 ? 14.937 0.968 -11.720 1.00 93.81 203 VAL A N 1
ATOM 1234 C CA . VAL A 1 203 ? 15.473 -0.392 -11.841 1.00 93.81 203 VAL A CA 1
ATOM 1235 C C . VAL A 1 203 ? 14.316 -1.383 -11.843 1.00 93.81 203 VAL A C 1
ATOM 1237 O O . VAL A 1 203 ? 13.550 -1.427 -10.890 1.00 93.81 203 VAL A O 1
ATOM 1240 N N . VAL A 1 204 ? 14.209 -2.201 -12.888 1.00 93.00 204 VAL A N 1
ATOM 1241 C CA . VAL A 1 204 ? 13.204 -3.268 -12.989 1.00 93.00 204 VAL A CA 1
ATOM 1242 C C . VAL A 1 204 ? 13.902 -4.603 -13.231 1.00 93.00 204 VAL A C 1
ATOM 1244 O O . VAL A 1 204 ? 14.669 -4.728 -14.189 1.00 93.00 204 VAL A O 1
ATOM 1247 N N . VAL A 1 205 ? 13.658 -5.593 -12.370 1.00 93.69 205 VAL A N 1
ATOM 1248 C CA . VAL A 1 205 ? 14.284 -6.925 -12.427 1.00 93.69 205 VAL A CA 1
ATOM 1249 C C . VAL A 1 205 ? 13.237 -8.019 -12.218 1.00 93.69 205 VAL A C 1
ATOM 1251 O O . VAL A 1 205 ? 12.510 -7.972 -11.235 1.00 93.69 205 VAL A O 1
ATOM 1254 N N . GLY A 1 206 ? 13.207 -9.033 -13.081 1.00 91.31 206 GLY A N 1
ATOM 1255 C CA . GLY A 1 206 ? 12.311 -10.191 -12.929 1.00 91.31 206 GLY A CA 1
ATOM 1256 C C . GLY A 1 206 ? 11.884 -10.782 -14.266 1.00 91.31 206 GLY A C 1
ATOM 1257 O O . GLY A 1 206 ? 12.477 -10.471 -15.298 1.00 91.31 206 GLY A O 1
ATOM 1258 N N . ASP A 1 207 ? 10.853 -11.611 -14.282 1.00 87.62 207 ASP A N 1
ATOM 1259 C CA . ASP A 1 207 ? 10.308 -12.163 -15.521 1.00 87.62 207 ASP A CA 1
ATOM 1260 C C . ASP A 1 207 ? 9.046 -11.404 -15.964 1.00 87.62 207 ASP A C 1
ATOM 1262 O O . ASP A 1 207 ? 8.345 -10.802 -15.161 1.00 87.62 207 ASP A O 1
ATOM 1266 N N . GLY A 1 208 ? 8.738 -11.404 -17.266 1.00 88.75 208 GLY A N 1
ATOM 1267 C CA . GLY A 1 208 ? 7.521 -10.777 -17.802 1.00 88.75 208 GLY A CA 1
ATOM 1268 C C . GLY A 1 208 ? 7.767 -9.536 -18.663 1.00 88.75 208 GLY A C 1
ATOM 1269 O O . GLY A 1 208 ? 8.546 -9.595 -19.619 1.00 88.75 208 GLY A O 1
ATOM 1270 N N . ALA A 1 209 ? 7.033 -8.452 -18.401 1.00 86.44 209 ALA A N 1
ATOM 1271 C CA . ALA A 1 209 ? 7.024 -7.244 -19.227 1.00 86.44 209 ALA A CA 1
ATOM 1272 C C . ALA A 1 209 ? 7.253 -5.990 -18.381 1.00 86.44 209 ALA A C 1
ATOM 1274 O O . ALA A 1 209 ? 6.642 -5.829 -17.330 1.00 86.44 209 ALA A O 1
ATOM 1275 N N . ALA A 1 210 ? 8.075 -5.068 -18.880 1.00 88.06 210 ALA A N 1
ATOM 1276 C CA . ALA A 1 210 ? 8.291 -3.780 -18.234 1.00 88.06 210 ALA A CA 1
ATOM 1277 C C . ALA A 1 210 ? 8.200 -2.625 -19.225 1.00 88.06 210 ALA A C 1
ATOM 1279 O O . ALA A 1 210 ? 8.643 -2.739 -20.372 1.00 88.06 210 ALA A O 1
ATOM 1280 N N . MET A 1 211 ? 7.675 -1.503 -18.744 1.00 89.25 211 MET A N 1
ATOM 1281 C CA . MET A 1 211 ? 7.744 -0.205 -19.401 1.00 89.25 211 MET A CA 1
ATOM 1282 C C . MET A 1 211 ? 8.305 0.818 -18.418 1.00 89.25 211 MET A C 1
ATOM 1284 O O . MET A 1 211 ? 7.850 0.900 -17.281 1.00 89.25 211 MET A O 1
ATOM 1288 N N . VAL A 1 212 ? 9.282 1.601 -18.869 1.00 88.12 212 VAL A N 1
ATOM 1289 C CA . VAL A 1 212 ? 9.841 2.728 -18.115 1.00 88.12 212 VAL A CA 1
ATOM 1290 C C . VAL A 1 212 ? 9.734 3.970 -18.989 1.00 88.12 212 VAL A C 1
ATOM 1292 O O . VAL A 1 212 ? 10.173 3.939 -20.142 1.00 88.12 212 VAL A O 1
ATOM 1295 N N . ALA A 1 213 ? 9.131 5.032 -18.462 1.00 85.00 213 ALA A N 1
ATOM 1296 C CA . ALA A 1 213 ? 8.942 6.305 -19.147 1.00 85.00 213 ALA A CA 1
ATOM 1297 C C . ALA A 1 213 ? 9.269 7.478 -18.211 1.00 85.00 213 ALA A C 1
ATOM 1299 O O . ALA A 1 213 ? 8.878 7.463 -17.051 1.00 85.00 213 ALA A O 1
ATOM 1300 N N . GLY A 1 214 ? 9.952 8.496 -18.733 1.00 85.38 214 GLY A N 1
ATOM 1301 C CA . GLY A 1 214 ? 10.403 9.666 -17.971 1.00 85.38 214 GLY A CA 1
ATOM 1302 C C . GLY A 1 214 ? 11.824 10.074 -18.352 1.00 85.38 214 GLY A C 1
ATOM 1303 O O . GLY A 1 214 ? 12.461 9.429 -19.195 1.00 85.38 214 GLY A O 1
ATOM 1304 N N . GLU A 1 215 ? 12.314 11.157 -17.763 1.00 81.62 215 GLU A N 1
ATOM 1305 C CA . GLU A 1 215 ? 13.697 11.604 -17.895 1.00 81.62 215 GLU A CA 1
ATOM 1306 C C . GLU A 1 215 ? 14.579 10.968 -16.812 1.00 81.62 215 GLU A C 1
ATOM 1308 O O . GLU A 1 215 ? 14.279 11.045 -15.628 1.00 81.62 215 GLU A O 1
ATOM 1313 N N . GLY A 1 216 ? 15.706 10.360 -17.196 1.00 84.56 216 GLY A N 1
ATOM 1314 C CA . GLY A 1 216 ? 16.707 9.871 -16.245 1.00 84.56 216 GLY A CA 1
ATOM 1315 C C . GLY A 1 216 ? 17.270 8.488 -16.567 1.00 84.56 216 GLY A C 1
ATOM 1316 O O . GLY A 1 216 ? 17.264 8.039 -17.716 1.00 84.56 216 GLY A O 1
ATOM 1317 N N . ALA A 1 217 ? 17.843 7.839 -15.553 1.00 82.81 217 ALA A N 1
ATOM 1318 C CA . ALA A 1 217 ? 18.576 6.588 -15.716 1.00 82.81 217 ALA A CA 1
ATOM 1319 C C . ALA A 1 217 ? 17.651 5.383 -15.527 1.00 82.81 217 ALA A C 1
ATOM 1321 O O . ALA A 1 217 ? 17.003 5.252 -14.493 1.00 82.81 217 ALA A O 1
ATOM 1322 N N . ALA A 1 218 ? 17.656 4.455 -16.484 1.00 84.12 218 ALA A N 1
ATOM 1323 C CA . ALA A 1 218 ? 16.847 3.241 -16.409 1.00 84.12 218 ALA A CA 1
ATOM 1324 C C . ALA A 1 218 ? 17.691 1.974 -16.602 1.00 84.12 218 ALA A C 1
ATOM 1326 O O . ALA A 1 218 ? 18.548 1.895 -17.489 1.00 84.12 218 ALA A O 1
ATOM 1327 N N . VAL A 1 219 ? 17.419 0.956 -15.786 1.00 86.06 219 VAL A N 1
ATOM 1328 C CA . VAL A 1 219 ? 17.942 -0.405 -15.937 1.00 86.06 219 VAL A CA 1
ATOM 1329 C C . VAL A 1 219 ? 16.768 -1.375 -15.924 1.00 86.06 219 VAL A C 1
ATOM 1331 O O . VAL A 1 219 ? 16.038 -1.455 -14.944 1.00 86.06 219 VAL A O 1
ATOM 1334 N N . VAL A 1 220 ? 16.604 -2.137 -17.004 1.00 86.56 220 VAL A N 1
ATOM 1335 C CA . VAL A 1 220 ? 15.562 -3.163 -17.118 1.00 86.56 220 VAL A CA 1
ATOM 1336 C C . VAL A 1 220 ? 16.231 -4.499 -17.418 1.00 86.56 220 VAL A C 1
ATOM 1338 O O . VAL A 1 220 ? 16.784 -4.696 -18.500 1.00 86.56 220 VAL A O 1
ATOM 1341 N N . ALA A 1 221 ? 16.194 -5.414 -16.454 1.00 86.88 221 ALA A N 1
ATOM 1342 C CA . ALA A 1 221 ? 16.765 -6.750 -16.548 1.00 86.88 221 ALA A CA 1
ATOM 1343 C C . ALA A 1 221 ? 15.648 -7.795 -16.450 1.00 86.88 221 ALA A C 1
ATOM 1345 O O . ALA A 1 221 ? 15.339 -8.274 -15.362 1.00 86.88 221 ALA A O 1
ATOM 1346 N N . LEU A 1 222 ? 15.055 -8.139 -17.601 1.00 82.31 222 LEU A N 1
ATOM 1347 C CA . LEU A 1 222 ? 14.015 -9.176 -17.676 1.00 82.31 222 LEU A CA 1
ATOM 1348 C C . LEU A 1 222 ? 14.469 -10.446 -18.389 1.00 82.31 222 LEU A C 1
ATOM 1350 O O . LEU A 1 222 ? 15.136 -10.343 -19.423 1.00 82.31 222 LEU A O 1
ATOM 1354 N N . MET A 1 223 ? 13.990 -11.613 -17.950 1.00 73.88 223 MET A N 1
ATOM 1355 C CA . MET A 1 223 ? 14.004 -12.840 -18.767 1.00 73.88 223 MET A CA 1
ATOM 1356 C C . MET A 1 223 ? 12.761 -12.901 -19.692 1.00 73.88 223 MET A C 1
ATOM 1358 O O . MET A 1 223 ? 12.083 -13.922 -19.785 1.00 73.88 223 MET A O 1
ATOM 1362 N N . GLY A 1 224 ? 12.428 -11.793 -20.375 1.00 59.16 224 GLY A N 1
ATOM 1363 C CA . GLY A 1 224 ? 11.158 -11.604 -21.103 1.00 59.16 224 GLY A CA 1
ATOM 1364 C C . GLY A 1 224 ? 11.220 -10.619 -22.284 1.00 59.16 224 GLY A C 1
ATOM 1365 O O . GLY A 1 224 ? 12.276 -10.442 -22.884 1.00 59.16 224 GLY A O 1
ATOM 1366 N N . LEU A 1 225 ? 10.083 -10.017 -22.665 1.00 47.09 225 LEU A N 1
ATOM 1367 C CA . LEU A 1 225 ? 9.948 -9.094 -23.810 1.00 47.09 225 LEU A CA 1
ATOM 1368 C C . LEU A 1 225 ? 10.129 -7.631 -23.351 1.00 47.09 225 LEU A C 1
ATOM 1370 O O . LEU A 1 225 ? 9.408 -7.177 -22.465 1.00 47.09 225 LEU A O 1
ATOM 1374 N N . HIS A 1 226 ? 11.057 -6.880 -23.961 1.00 52.66 226 HIS A N 1
ATOM 1375 C CA . HIS A 1 226 ? 11.430 -5.517 -23.531 1.00 52.66 226 HIS A CA 1
ATOM 1376 C C . HIS A 1 226 ? 10.914 -4.418 -24.476 1.00 52.66 226 HIS A C 1
ATOM 1378 O O . HIS A 1 226 ? 11.172 -4.464 -25.680 1.00 52.66 226 HIS A O 1
ATOM 1384 N N . LEU A 1 227 ? 10.274 -3.377 -23.931 1.00 45.88 227 LEU A N 1
ATOM 1385 C CA . LEU A 1 227 ? 9.953 -2.124 -24.631 1.00 45.88 227 LEU A CA 1
ATOM 1386 C C . LEU A 1 227 ? 10.482 -0.938 -23.811 1.00 45.88 227 LEU A C 1
ATOM 1388 O O . LEU A 1 227 ? 9.935 -0.600 -22.768 1.00 45.88 227 LEU A O 1
ATOM 1392 N N . CYS A 1 228 ? 11.551 -0.298 -24.290 1.00 46.59 228 CYS A N 1
ATOM 1393 C CA . CYS A 1 228 ? 12.066 0.957 -23.739 1.00 46.59 228 CYS A CA 1
ATOM 1394 C C . CYS A 1 228 ? 11.763 2.083 -24.739 1.00 46.59 228 CYS A C 1
ATOM 1396 O O . CYS A 1 228 ? 12.212 2.025 -25.886 1.00 46.59 228 CYS A O 1
ATOM 1398 N N . MET A 1 229 ? 10.979 3.084 -24.332 1.00 46.72 229 MET A N 1
ATOM 1399 C CA . MET A 1 229 ? 10.676 4.274 -25.133 1.00 46.72 229 MET A CA 1
ATOM 1400 C C . MET A 1 229 ? 11.174 5.511 -24.382 1.00 46.72 229 MET A C 1
ATOM 1402 O O . MET A 1 229 ? 10.593 5.902 -23.379 1.00 46.72 229 MET A O 1
ATOM 1406 N N . GLY A 1 230 ? 12.265 6.111 -24.868 1.00 45.09 230 GLY A N 1
ATOM 1407 C CA . GLY A 1 230 ? 12.755 7.404 -24.377 1.00 45.09 230 GLY A CA 1
ATOM 1408 C C . GLY A 1 230 ? 11.911 8.578 -24.896 1.00 45.09 230 GLY A C 1
ATOM 1409 O O . GLY A 1 230 ? 11.165 8.408 -25.870 1.00 45.09 230 GLY A O 1
ATOM 1410 N N . PRO A 1 231 ? 12.020 9.774 -24.285 1.00 39.59 231 PRO A N 1
ATOM 1411 C CA . PRO A 1 231 ? 11.214 10.926 -24.661 1.00 39.59 231 PRO A CA 1
ATOM 1412 C C . PRO A 1 231 ? 11.424 11.316 -26.128 1.00 39.59 231 PRO A C 1
ATOM 1414 O O . PRO A 1 231 ? 12.536 11.481 -26.636 1.00 39.59 231 PRO A O 1
ATOM 1417 N N . HIS A 1 232 ? 10.296 11.468 -26.814 1.00 37.31 232 HIS A N 1
ATOM 1418 C CA . HIS A 1 232 ? 10.185 11.907 -28.193 1.00 37.31 232 HIS A CA 1
ATOM 1419 C C . HIS A 1 232 ? 10.583 13.391 -28.259 1.00 37.31 232 HIS A C 1
ATOM 1421 O O . HIS A 1 232 ? 9.775 14.269 -27.967 1.00 37.31 232 HIS A O 1
ATOM 1427 N N . GLN A 1 233 ? 11.822 13.701 -28.645 1.00 30.34 233 GLN A N 1
ATOM 1428 C CA . GLN A 1 233 ? 12.189 15.073 -29.004 1.00 30.34 233 GLN A CA 1
ATOM 1429 C C . GLN A 1 233 ? 11.405 15.459 -30.269 1.00 30.34 233 GLN A C 1
ATOM 1431 O O . GLN A 1 233 ? 11.795 15.127 -31.391 1.00 30.34 233 GLN A O 1
ATOM 1436 N N . LEU A 1 234 ? 10.266 16.139 -30.100 1.00 30.48 234 LEU A N 1
ATOM 1437 C CA . LEU A 1 234 ? 9.584 16.875 -31.164 1.00 30.48 234 LEU A CA 1
ATOM 1438 C C . LEU A 1 234 ? 10.465 18.063 -31.569 1.00 30.48 234 LEU A C 1
ATOM 1440 O O . LEU A 1 234 ? 10.217 19.209 -31.209 1.00 30.48 234 LEU A O 1
ATOM 1444 N N . GLN A 1 235 ? 11.522 17.793 -32.332 1.00 30.80 235 GLN A N 1
ATOM 1445 C CA . GLN A 1 235 ? 12.220 18.841 -33.054 1.00 30.80 235 GLN A CA 1
ATOM 1446 C C . GLN A 1 235 ? 11.357 19.201 -34.270 1.00 30.80 235 GLN A C 1
ATOM 1448 O O . GLN A 1 235 ? 11.422 18.532 -35.303 1.00 30.80 235 GLN A O 1
ATOM 1453 N N . GLU A 1 236 ? 10.548 20.257 -34.158 1.00 35.84 236 GLU A N 1
ATOM 1454 C CA . GLU A 1 236 ? 9.964 20.941 -35.316 1.00 35.84 236 GLU A CA 1
ATOM 1455 C C . GLU A 1 236 ? 11.109 21.419 -36.225 1.00 35.84 236 GLU A C 1
ATOM 1457 O O . GLU A 1 236 ? 11.670 22.503 -36.058 1.00 35.84 236 GLU A O 1
ATOM 1462 N N . ARG A 1 237 ? 11.528 20.586 -37.183 1.00 30.77 237 ARG A N 1
ATOM 1463 C CA . ARG A 1 237 ? 12.366 21.042 -38.290 1.00 30.77 237 ARG A CA 1
ATOM 1464 C C . ARG A 1 237 ? 11.461 21.630 -39.359 1.00 30.77 237 ARG A C 1
ATOM 1466 O O . ARG A 1 237 ? 10.852 20.899 -40.137 1.00 30.77 237 ARG A O 1
ATOM 1473 N N . GLY A 1 238 ? 11.428 22.957 -39.401 1.00 32.88 238 GLY A N 1
ATOM 1474 C CA . GLY A 1 238 ? 11.042 23.698 -40.592 1.00 32.88 238 GLY A CA 1
ATOM 1475 C C . GLY A 1 238 ? 11.884 23.288 -41.810 1.00 32.88 238 GLY A C 1
ATOM 1476 O O . GLY A 1 238 ? 13.102 23.150 -41.723 1.00 32.88 238 GLY A O 1
ATOM 1477 N N . ASP A 1 239 ? 11.172 23.092 -42.917 1.00 31.06 239 ASP A N 1
ATOM 1478 C CA . ASP A 1 239 ? 11.532 23.335 -44.318 1.00 31.06 239 ASP A CA 1
ATOM 1479 C C . ASP A 1 239 ? 12.747 22.636 -44.993 1.00 31.06 239 ASP A C 1
ATOM 1481 O O . ASP A 1 239 ? 13.869 23.132 -44.977 1.00 31.06 239 ASP A O 1
ATOM 1485 N N . LEU A 1 240 ? 12.399 21.591 -45.783 1.00 30.47 240 LEU A N 1
ATOM 1486 C CA . LEU A 1 240 ? 12.803 21.271 -47.187 1.00 30.47 240 LEU A CA 1
ATOM 1487 C C . LEU A 1 240 ? 14.249 20.793 -47.531 1.00 30.47 240 LEU A C 1
ATOM 1489 O O . LEU A 1 240 ? 15.204 21.171 -46.864 1.00 30.47 240 LEU A O 1
ATOM 1493 N N . PRO A 1 241 ? 14.486 20.119 -48.695 1.00 36.75 241 PRO A N 1
ATOM 1494 C CA . PRO A 1 241 ? 13.653 19.179 -49.466 1.00 36.75 241 PRO A CA 1
ATOM 1495 C C . PRO A 1 241 ? 14.358 17.837 -49.824 1.00 36.75 241 PRO A C 1
ATOM 1497 O O . PRO A 1 241 ? 15.577 17.686 -49.783 1.00 36.75 241 PRO A O 1
ATOM 1500 N N . LEU A 1 242 ? 13.542 16.868 -50.250 1.00 39.72 242 LEU A N 1
ATOM 1501 C CA . LEU A 1 242 ? 13.899 15.544 -50.777 1.00 39.72 242 LEU A CA 1
ATOM 1502 C C . LEU A 1 242 ? 14.735 15.610 -52.067 1.00 39.72 242 LEU A C 1
ATOM 1504 O O . LEU A 1 242 ? 14.236 16.122 -53.069 1.00 39.72 242 LEU A O 1
ATOM 1508 N N . GLN A 1 243 ? 15.914 14.975 -52.100 1.00 27.03 243 GLN A N 1
ATOM 1509 C CA . GLN A 1 243 ? 16.529 14.495 -53.347 1.00 27.03 243 GLN A CA 1
ATOM 1510 C C . GLN A 1 243 ? 17.301 13.178 -53.156 1.00 27.03 243 GLN A C 1
ATOM 1512 O O . GLN A 1 243 ? 18.322 13.142 -52.483 1.00 27.03 243 GLN A O 1
ATOM 1517 N N . GLY A 1 244 ? 16.797 12.134 -53.828 1.00 29.34 244 GLY A N 1
ATOM 1518 C CA . GLY A 1 244 ? 17.567 11.129 -54.569 1.00 29.34 244 GLY A CA 1
ATOM 1519 C C . GLY A 1 244 ? 18.413 10.114 -53.797 1.00 29.34 244 GLY A C 1
ATOM 1520 O O . GLY A 1 244 ? 19.469 10.463 -53.291 1.00 29.34 244 GLY A O 1
ATOM 1521 N N . LEU A 1 245 ? 18.028 8.832 -53.868 1.00 27.94 245 LEU A N 1
ATOM 1522 C CA . LEU A 1 245 ? 18.905 7.736 -54.319 1.00 27.94 245 LEU A CA 1
ATOM 1523 C C . LEU A 1 245 ? 18.112 6.423 -54.471 1.00 27.94 245 LEU A C 1
ATOM 1525 O O . LEU A 1 245 ? 17.359 6.017 -53.589 1.00 27.94 245 LEU A O 1
ATOM 1529 N N . GLU A 1 246 ? 18.273 5.807 -55.641 1.00 29.48 246 GLU A N 1
ATOM 1530 C CA . GLU A 1 246 ? 17.704 4.525 -56.073 1.00 29.48 246 GLU A CA 1
ATOM 1531 C C . GLU A 1 246 ? 18.294 3.315 -55.310 1.00 29.48 246 GLU A C 1
ATOM 1533 O O . GLU A 1 246 ? 19.372 3.427 -54.719 1.00 29.48 246 GLU A O 1
ATOM 1538 N N . PRO A 1 247 ? 17.633 2.136 -55.332 1.00 34.53 247 PRO A N 1
ATOM 1539 C CA . PRO A 1 247 ? 18.068 0.952 -54.598 1.00 34.53 247 PRO A CA 1
ATOM 1540 C C . PRO A 1 247 ? 19.027 0.087 -55.430 1.00 34.53 247 PRO A C 1
ATOM 1542 O O . PRO A 1 247 ? 18.765 -0.194 -56.599 1.00 34.53 247 PRO A O 1
ATOM 1545 N N . ILE A 1 248 ? 20.098 -0.429 -54.817 1.00 29.33 248 ILE A N 1
ATOM 1546 C CA . ILE A 1 248 ? 20.905 -1.513 -55.400 1.00 29.33 248 ILE A CA 1
ATOM 1547 C C . ILE A 1 248 ? 21.001 -2.662 -54.393 1.00 29.33 248 ILE A C 1
ATOM 1549 O O . ILE A 1 248 ? 21.619 -2.554 -53.337 1.00 29.33 248 ILE A O 1
ATOM 1553 N N . LEU A 1 249 ? 20.361 -3.774 -54.756 1.00 32.69 249 LEU A N 1
ATOM 1554 C CA . LEU A 1 249 ? 20.523 -5.095 -54.156 1.00 32.69 249 LEU A CA 1
ATOM 1555 C C . LEU A 1 249 ? 21.937 -5.631 -54.415 1.00 32.69 249 LEU A C 1
ATOM 1557 O O . LEU A 1 249 ? 22.387 -5.637 -55.559 1.00 32.69 249 LEU A O 1
ATOM 1561 N N . GLY A 1 250 ? 22.570 -6.201 -53.386 1.00 24.73 250 GLY A N 1
ATOM 1562 C CA . GLY A 1 250 ? 23.623 -7.201 -53.577 1.00 24.73 250 GLY A CA 1
ATOM 1563 C C . GLY A 1 250 ? 24.777 -7.147 -52.579 1.00 24.73 250 GLY A C 1
ATOM 1564 O O . GLY A 1 250 ? 25.732 -6.420 -52.797 1.00 24.73 250 GLY A O 1
ATOM 1565 N N . GLY A 1 251 ? 24.708 -8.009 -51.559 1.00 27.41 251 GLY A N 1
ATOM 1566 C CA . GLY A 1 251 ? 25.850 -8.752 -51.010 1.00 27.41 251 GLY A CA 1
ATOM 1567 C C . GLY A 1 251 ? 26.980 -7.994 -50.298 1.00 27.41 251 GLY A C 1
ATOM 1568 O O . GLY A 1 251 ? 27.750 -7.264 -50.906 1.00 27.41 251 GLY A O 1
ATOM 1569 N N . GLY A 1 252 ? 27.205 -8.366 -49.034 1.00 24.97 252 GLY A N 1
ATOM 1570 C CA . GLY A 1 252 ? 28.540 -8.348 -48.430 1.00 24.97 252 GLY A CA 1
ATOM 1571 C C . GLY A 1 252 ? 28.882 -7.118 -47.589 1.00 24.97 252 GLY A C 1
ATOM 1572 O O . GLY A 1 252 ? 29.178 -6.051 -48.106 1.00 24.97 252 GLY A O 1
ATOM 1573 N N . LEU A 1 253 ? 28.899 -7.340 -46.272 1.00 35.34 253 LEU A N 1
ATOM 1574 C CA . LEU A 1 253 ? 29.773 -6.729 -45.263 1.00 35.34 253 LEU A CA 1
ATOM 1575 C C . LEU A 1 253 ? 30.340 -5.331 -45.577 1.00 35.34 253 LEU A C 1
ATOM 1577 O O . LEU A 1 253 ? 31.361 -5.189 -46.251 1.00 35.34 253 LEU A O 1
ATOM 1581 N N . LYS A 1 254 ? 29.784 -4.310 -44.916 1.00 26.11 254 LYS A N 1
ATOM 1582 C CA . LYS A 1 254 ? 30.545 -3.110 -44.550 1.00 26.11 254 LYS A CA 1
ATOM 1583 C C . LYS A 1 254 ? 29.970 -2.464 -43.292 1.00 26.11 254 LYS A C 1
ATOM 1585 O O . LYS A 1 254 ? 29.067 -1.639 -43.348 1.00 26.11 254 LYS A O 1
ATOM 1590 N N . GLY A 1 255 ? 30.528 -2.842 -42.144 1.00 32.19 255 GLY A N 1
ATOM 1591 C CA . GLY A 1 255 ? 30.490 -1.999 -40.958 1.00 32.19 255 GLY A CA 1
ATOM 1592 C C . GLY A 1 255 ? 31.404 -0.802 -41.195 1.00 32.19 255 GLY A C 1
ATOM 1593 O O . GLY A 1 255 ? 32.623 -0.930 -41.147 1.00 32.19 255 GLY A O 1
ATOM 1594 N N .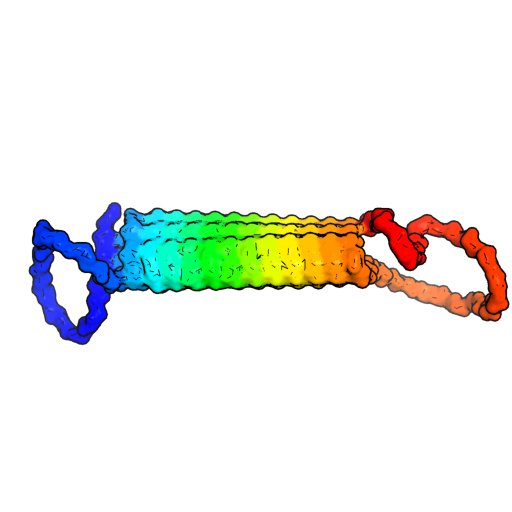 SER A 1 256 ? 30.816 0.343 -41.517 1.00 31.12 256 SER A N 1
ATOM 1595 C CA . SER A 1 256 ? 31.417 1.653 -41.289 1.00 31.12 256 SER A CA 1
ATOM 1596 C C . SER A 1 256 ? 30.318 2.703 -41.382 1.00 31.12 256 SER A C 1
ATOM 1598 O O . SER A 1 256 ? 29.887 3.072 -42.471 1.00 31.12 256 SER A O 1
ATOM 1600 N N . SER A 1 257 ? 29.880 3.200 -40.232 1.00 31.83 257 SER A N 1
ATOM 1601 C CA . SER A 1 257 ? 29.377 4.563 -40.141 1.00 31.83 257 SER A CA 1
ATOM 1602 C C . SER A 1 257 ? 29.882 5.153 -38.836 1.00 31.83 257 SER A C 1
ATOM 1604 O O . SER A 1 257 ? 29.475 4.747 -37.750 1.00 31.83 257 SER A O 1
ATOM 1606 N N . ASN A 1 258 ? 30.812 6.092 -38.968 1.00 36.66 258 ASN A N 1
ATOM 1607 C CA . ASN A 1 258 ? 31.178 7.013 -37.910 1.00 36.66 258 ASN A CA 1
ATOM 1608 C C . ASN A 1 258 ? 29.931 7.805 -37.502 1.00 36.66 258 ASN A C 1
ATOM 1610 O O . ASN A 1 258 ? 29.539 8.729 -38.210 1.00 36.66 258 ASN A O 1
ATOM 1614 N N . ASN A 1 259 ? 29.327 7.443 -36.375 1.00 29.30 259 ASN A N 1
ATOM 1615 C CA . ASN A 1 259 ? 28.692 8.392 -35.469 1.00 29.30 259 ASN A CA 1
ATOM 1616 C C . ASN A 1 259 ? 28.629 7.757 -34.065 1.00 29.30 259 ASN A C 1
ATOM 1618 O O . ASN A 1 259 ? 28.275 6.581 -33.963 1.00 29.30 259 ASN A O 1
ATOM 1622 N N . PRO A 1 260 ? 29.030 8.467 -32.997 1.00 34.59 260 PRO A N 1
ATOM 1623 C CA . PRO A 1 260 ? 29.022 7.936 -31.643 1.00 34.59 260 PRO A CA 1
ATOM 1624 C C . PRO A 1 260 ? 27.593 8.016 -31.086 1.00 34.59 260 PRO A C 1
ATOM 1626 O O . PRO A 1 260 ? 26.896 8.988 -31.351 1.00 34.59 260 PRO A O 1
ATOM 1629 N N . LEU A 1 261 ? 27.195 7.029 -30.281 1.00 33.28 261 LEU A N 1
ATOM 1630 C CA . LEU A 1 261 ? 25.890 6.918 -29.602 1.00 33.28 261 LEU A CA 1
ATOM 1631 C C . LEU A 1 261 ? 24.744 6.437 -30.508 1.00 33.28 261 LEU A C 1
ATOM 1633 O O . LEU A 1 261 ? 23.922 7.199 -31.003 1.00 33.28 261 LEU A O 1
ATOM 1637 N N . GLY A 1 262 ? 24.688 5.122 -30.703 1.00 30.47 262 GLY A N 1
ATOM 1638 C CA . GLY A 1 262 ? 23.593 4.465 -31.409 1.00 30.47 262 GLY A CA 1
ATOM 1639 C C . GLY A 1 262 ? 23.865 2.978 -31.569 1.00 30.47 262 GLY A C 1
ATOM 1640 O O . GLY A 1 262 ? 24.114 2.508 -32.674 1.00 30.47 262 GLY A O 1
ATOM 1641 N N . SER A 1 263 ? 23.894 2.237 -30.463 1.00 30.55 263 SER A N 1
ATOM 1642 C CA . SER A 1 263 ? 24.030 0.780 -30.489 1.00 30.55 263 SER A CA 1
ATOM 1643 C C . SER A 1 263 ? 22.677 0.125 -30.238 1.00 30.55 263 SER A C 1
ATOM 1645 O O . SER A 1 263 ? 22.271 -0.059 -29.096 1.00 30.55 263 SER A O 1
ATOM 1647 N N . THR A 1 264 ? 22.000 -0.264 -31.316 1.00 28.25 264 THR A N 1
ATOM 1648 C CA . THR A 1 264 ? 21.040 -1.372 -31.296 1.00 28.25 264 THR A CA 1
ATOM 1649 C C . THR A 1 264 ? 21.822 -2.679 -31.171 1.00 28.25 264 THR A C 1
ATOM 1651 O O . THR A 1 264 ? 22.654 -2.971 -32.033 1.00 28.25 264 THR A O 1
ATOM 1654 N N . VAL A 1 265 ? 21.563 -3.468 -30.128 1.00 26.06 265 VAL A N 1
ATOM 1655 C CA . VAL A 1 265 ? 22.053 -4.849 -30.016 1.00 26.06 265 VAL A CA 1
ATOM 1656 C C . VAL A 1 265 ? 20.857 -5.789 -30.071 1.00 26.06 265 VAL A C 1
ATOM 1658 O O . VAL A 1 265 ? 19.897 -5.642 -29.326 1.00 26.06 265 VAL A O 1
ATOM 1661 N N . SER A 1 266 ? 20.936 -6.760 -30.970 1.00 29.48 266 SER A N 1
ATOM 1662 C CA . SER A 1 266 ? 20.038 -7.904 -31.077 1.00 29.48 266 SER A CA 1
ATOM 1663 C C . SER A 1 266 ? 20.932 -9.101 -31.339 1.00 29.48 266 SER A C 1
ATOM 1665 O O . SER A 1 266 ? 21.610 -9.036 -32.357 1.00 29.48 266 SER A O 1
ATOM 1667 N N . ILE A 1 267 ? 20.975 -10.130 -30.473 1.00 28.20 267 ILE A N 1
ATOM 1668 C CA . ILE A 1 267 ? 21.337 -11.508 -30.872 1.00 28.20 267 ILE A CA 1
ATOM 1669 C C . ILE A 1 267 ? 20.700 -12.558 -29.936 1.00 28.20 267 ILE A C 1
ATOM 1671 O O . ILE A 1 267 ? 20.761 -12.458 -28.713 1.00 28.20 267 ILE A O 1
ATOM 1675 N N . GLU A 1 268 ? 20.142 -13.577 -30.593 1.00 28.77 268 GLU A N 1
ATOM 1676 C CA . GLU A 1 268 ? 19.916 -14.971 -30.196 1.00 28.77 268 GLU A CA 1
ATOM 1677 C C . GLU A 1 268 ? 20.894 -15.607 -29.184 1.00 28.77 268 GLU A C 1
ATOM 1679 O O . GLU A 1 268 ? 22.115 -15.496 -29.273 1.00 28.77 268 GLU A O 1
ATOM 1684 N N . SER A 1 269 ? 20.305 -16.487 -28.368 1.00 33.03 269 SER A N 1
ATOM 1685 C CA . SER A 1 269 ? 20.888 -17.692 -27.758 1.00 33.03 269 SER A CA 1
ATOM 1686 C C . SER A 1 269 ? 22.047 -17.530 -26.763 1.00 33.03 269 SER A C 1
ATOM 1688 O O . SER A 1 269 ? 23.215 -17.450 -27.123 1.00 33.03 269 SER A O 1
ATOM 1690 N N . GLY A 1 270 ? 21.694 -17.686 -25.482 1.00 35.22 270 GLY A N 1
ATOM 1691 C CA . GLY A 1 270 ? 22.509 -18.415 -24.510 1.00 35.22 270 GLY A CA 1
ATOM 1692 C C . GLY A 1 270 ? 23.821 -17.761 -24.092 1.00 35.22 270 GLY A C 1
ATOM 1693 O O . GLY A 1 270 ? 24.885 -18.262 -24.433 1.00 35.22 270 GLY A O 1
ATOM 1694 N N . ASN A 1 271 ? 23.742 -16.691 -23.303 1.00 26.39 271 ASN A N 1
ATOM 1695 C CA . ASN A 1 271 ? 24.590 -16.427 -22.133 1.00 26.39 271 ASN A CA 1
ATOM 1696 C C . ASN A 1 271 ? 24.249 -15.044 -21.568 1.00 26.39 271 ASN A C 1
ATOM 1698 O O . ASN A 1 271 ? 23.967 -14.122 -22.328 1.00 26.39 271 ASN A O 1
ATOM 1702 N N . LEU A 1 272 ? 24.280 -14.935 -20.235 1.00 35.28 272 LE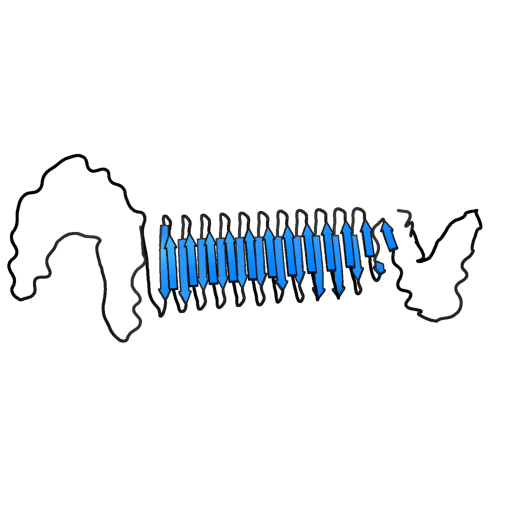U A N 1
ATOM 1703 C CA . LEU A 1 272 ? 24.106 -13.713 -19.441 1.00 35.28 272 LEU A CA 1
ATOM 1704 C C . LEU A 1 272 ? 24.714 -12.485 -20.134 1.00 35.28 272 LEU A C 1
ATOM 1706 O O . LEU A 1 272 ? 25.934 -12.322 -20.178 1.00 35.28 272 LEU A O 1
ATOM 1710 N N . LEU A 1 273 ? 23.847 -11.619 -20.652 1.00 27.16 273 LEU A N 1
ATOM 1711 C CA . LEU A 1 273 ? 24.221 -10.329 -21.209 1.00 27.16 273 LEU A CA 1
ATOM 1712 C C . LEU A 1 273 ? 23.913 -9.255 -20.171 1.00 27.16 273 LEU A C 1
ATOM 1714 O O . LEU A 1 273 ? 22.805 -8.738 -20.089 1.00 27.16 273 LEU A O 1
ATOM 1718 N N . PHE A 1 274 ? 24.939 -8.905 -19.394 1.00 43.66 274 PHE A N 1
ATOM 1719 C CA . PHE A 1 274 ? 25.069 -7.542 -18.890 1.00 43.66 274 PHE A CA 1
ATOM 1720 C C . PHE A 1 274 ? 25.183 -6.627 -20.113 1.00 43.66 274 PHE A C 1
ATOM 1722 O O . PHE A 1 274 ? 26.209 -6.635 -20.792 1.00 43.66 274 PHE A O 1
ATOM 1729 N N . LEU A 1 275 ? 24.129 -5.874 -20.416 1.00 37.66 275 LEU A N 1
ATOM 1730 C CA . LEU A 1 275 ? 24.127 -4.841 -21.449 1.00 37.66 275 LEU A CA 1
ATOM 1731 C C . LEU A 1 275 ? 23.336 -3.614 -20.974 1.00 37.66 275 LEU A C 1
ATOM 1733 O O . LEU A 1 275 ? 22.578 -3.703 -20.013 1.00 37.66 275 LEU A O 1
ATOM 1737 N N . PRO A 1 276 ? 23.665 -2.443 -21.537 1.00 41.59 276 PRO A N 1
ATOM 1738 C CA . PRO A 1 276 ? 24.239 -1.342 -20.787 1.00 41.59 276 PRO A CA 1
ATOM 1739 C C . PRO A 1 276 ? 23.165 -0.441 -20.193 1.00 41.59 276 PRO A C 1
ATOM 1741 O O . PRO A 1 276 ? 22.060 -0.339 -20.712 1.00 41.59 276 PRO A O 1
ATOM 1744 N N . PHE A 1 277 ? 23.556 0.259 -19.132 1.00 36.78 277 PHE A N 1
ATOM 1745 C CA . PHE A 1 277 ? 22.883 1.436 -18.605 1.00 36.78 277 PHE A CA 1
ATOM 1746 C C . PHE A 1 277 ? 22.257 2.276 -19.731 1.00 36.78 277 PHE A C 1
ATOM 1748 O O . PHE A 1 277 ? 22.981 2.776 -20.600 1.00 36.78 277 PHE A O 1
ATOM 1755 N N . CYS A 1 278 ? 20.936 2.465 -19.707 1.00 34.53 278 CYS A N 1
ATOM 1756 C CA . CYS A 1 278 ? 20.320 3.575 -20.421 1.00 34.53 278 CYS A CA 1
ATOM 1757 C C . CYS A 1 278 ? 20.695 4.849 -19.653 1.00 34.53 278 CYS A C 1
ATOM 1759 O O . CYS A 1 278 ? 19.977 5.276 -18.756 1.00 34.53 278 CYS A O 1
ATOM 1761 N N . TYR A 1 279 ? 21.880 5.392 -19.943 1.00 31.84 279 TYR A N 1
ATOM 1762 C CA . TYR A 1 279 ? 22.247 6.754 -19.564 1.00 31.84 279 TYR A CA 1
ATOM 1763 C C . TYR A 1 279 ? 21.685 7.702 -20.623 1.00 31.84 279 TYR A C 1
ATOM 1765 O O . TYR A 1 279 ? 22.057 7.591 -21.795 1.00 31.84 279 TYR A O 1
ATOM 1773 N N . TYR A 1 280 ? 20.817 8.612 -20.190 1.00 33.25 280 TYR A N 1
ATOM 1774 C CA . TYR A 1 280 ? 20.508 9.857 -20.888 1.00 33.25 280 TYR A CA 1
ATOM 1775 C C . TYR A 1 280 ? 21.243 11.005 -20.197 1.00 33.25 280 TYR A C 1
ATOM 1777 O O . TYR A 1 280 ? 21.268 11.013 -18.945 1.00 33.25 280 TYR A O 1
#